Protein AF-A0AAD9T0U6-F1 (afdb_monomer)

Solvent-accessible surface area (backbone atoms only — not comparable to full-atom values): 22678 Å² total; per-residue (Å²): 127,75,73,81,66,77,50,90,87,56,77,51,101,55,46,50,81,65,59,44,81,40,77,38,82,85,53,96,40,85,87,62,44,71,80,69,67,85,45,95,82,51,87,59,81,90,43,48,73,40,59,40,62,34,25,39,55,68,72,82,41,94,90,67,62,64,84,62,75,51,77,66,74,61,88,53,37,80,75,47,73,47,78,44,53,47,57,45,99,82,61,49,38,45,46,83,46,76,49,78,41,58,69,45,94,73,67,76,48,44,38,35,25,51,100,82,44,78,78,35,49,70,93,46,93,72,70,70,86,37,70,65,74,53,32,40,48,89,47,37,37,67,32,40,37,38,44,28,45,95,83,43,74,50,71,43,79,44,54,44,50,44,76,50,76,57,97,89,40,51,24,46,64,90,38,81,63,82,82,42,62,46,78,41,65,75,65,31,100,73,32,40,69,51,56,53,67,70,58,55,51,50,54,54,51,51,38,51,78,67,70,36,38,27,40,31,29,51,63,23,71,71,65,72,66,56,58,56,48,26,54,61,71,15,40,45,74,47,82,31,68,77,73,84,67,65,66,56,55,55,52,55,56,68,74,40,58,80,94,56,60,86,54,55,72,70,57,60,55,61,74,70,73,80,85,92,83,82,89,85,95,77,70,87,58,81,56,67,84,90,55,78,77,56,46,72,47,77,35,43,55,52,71,68,43,60,70,68,38,91,47,79,78,54,36,69,79,51,53,45,97,53,76,48,72,47,79,43,64,78,80,61,63,93,39,80,45,83,89,54,70,50,51,52,76,95,52,54,69,75,91,69,93,76,90,81,67,80,62,77,112

Structure (mmCIF, N/CA/C/O backbone):
data_AF-A0AAD9T0U6-F1
#
_entry.id   AF-A0AAD9T0U6-F1
#
loop_
_atom_site.group_PDB
_atom_site.id
_atom_site.type_symbol
_atom_site.label_atom_id
_atom_site.label_alt_id
_atom_site.label_comp_id
_atom_site.label_asym_id
_atom_site.label_entity_id
_atom_site.label_seq_id
_atom_site.pdbx_PDB_ins_code
_atom_site.Cartn_x
_atom_site.Cartn_y
_atom_site.Cartn_z
_atom_site.occupancy
_atom_site.B_iso_or_equiv
_atom_site.auth_seq_id
_atom_site.auth_comp_id
_atom_site.auth_asym_id
_atom_site.auth_atom_id
_atom_site.pdbx_PDB_model_num
ATOM 1 N N . MET A 1 1 ? 4.117 12.297 22.998 1.00 42.44 1 MET A N 1
ATOM 2 C CA . MET A 1 1 ? 3.104 13.148 22.343 1.00 42.44 1 MET A CA 1
ATOM 3 C C . MET A 1 1 ? 3.315 13.300 20.830 1.00 42.44 1 MET A C 1
ATOM 5 O O . MET A 1 1 ? 2.375 13.734 20.192 1.00 42.44 1 MET A O 1
ATOM 9 N N . ASP A 1 2 ? 4.430 12.856 20.224 1.00 44.22 2 ASP A N 1
ATOM 10 C CA . ASP A 1 2 ? 4.606 12.917 18.750 1.00 44.22 2 ASP A CA 1
ATOM 11 C C . ASP A 1 2 ? 3.880 11.820 17.948 1.00 44.22 2 ASP A C 1
ATOM 13 O O . ASP A 1 2 ? 3.610 11.996 16.765 1.00 44.22 2 ASP A O 1
ATOM 17 N N . ALA A 1 3 ? 3.530 10.687 18.571 1.00 41.56 3 ALA A N 1
ATOM 18 C CA . ALA A 1 3 ? 2.909 9.555 17.870 1.00 41.56 3 ALA A CA 1
ATOM 19 C C . ALA A 1 3 ? 1.516 9.870 17.282 1.00 41.56 3 ALA A C 1
ATOM 21 O O . ALA A 1 3 ? 1.130 9.259 16.290 1.00 41.56 3 ALA A O 1
ATOM 22 N N . LEU A 1 4 ? 0.807 10.851 17.860 1.00 44.22 4 LEU A N 1
ATOM 23 C CA . LEU A 1 4 ? -0.593 11.166 17.550 1.00 44.22 4 LEU A CA 1
ATOM 24 C C . LEU A 1 4 ? -0.806 11.795 16.168 1.00 44.22 4 LEU A C 1
ATOM 26 O O . LEU A 1 4 ? -1.901 11.679 15.624 1.00 44.22 4 LEU A O 1
ATOM 30 N N . ALA A 1 5 ? 0.214 12.442 15.596 1.00 50.97 5 ALA A N 1
ATOM 31 C CA . ALA A 1 5 ? 0.047 13.240 14.382 1.00 50.97 5 ALA A CA 1
ATOM 32 C C . ALA A 1 5 ? 0.147 12.438 13.073 1.00 50.97 5 ALA A C 1
ATOM 34 O O . ALA A 1 5 ? -0.330 12.934 12.062 1.00 50.97 5 ALA A O 1
ATOM 35 N N . ARG A 1 6 ? 0.761 11.237 13.081 1.00 55.50 6 ARG A N 1
ATOM 36 C CA . ARG A 1 6 ? 1.019 10.374 11.897 1.00 55.50 6 ARG A CA 1
ATOM 37 C C . ARG A 1 6 ? 1.401 11.149 10.616 1.00 55.50 6 ARG A C 1
ATOM 39 O O . ARG A 1 6 ? 1.063 10.740 9.515 1.00 55.50 6 ARG A O 1
ATOM 46 N N . ASP A 1 7 ? 2.104 12.262 10.793 1.00 61.09 7 ASP A N 1
ATOM 47 C CA . ASP A 1 7 ? 2.502 13.186 9.738 1.00 61.09 7 ASP A CA 1
ATOM 48 C C . ASP A 1 7 ? 3.674 12.554 8.967 1.00 61.09 7 ASP A C 1
ATOM 50 O O . ASP A 1 7 ? 4.727 12.337 9.580 1.00 61.09 7 ASP A O 1
ATOM 54 N N . PRO A 1 8 ? 3.499 12.186 7.682 1.00 55.44 8 PRO A N 1
ATOM 55 C CA . PRO A 1 8 ? 4.525 11.486 6.911 1.00 55.44 8 PRO A CA 1
ATOM 56 C C . PRO A 1 8 ? 5.785 12.336 6.691 1.00 55.44 8 PRO A C 1
ATOM 58 O O . PRO A 1 8 ? 6.853 11.772 6.469 1.00 55.44 8 PRO A O 1
ATOM 61 N N . GLU A 1 9 ? 5.685 13.662 6.820 1.00 58.91 9 GLU A N 1
ATOM 62 C CA . GLU A 1 9 ? 6.801 14.597 6.649 1.00 58.91 9 GLU A CA 1
ATOM 63 C C . GLU A 1 9 ? 7.545 14.881 7.967 1.00 58.91 9 GLU A C 1
ATOM 65 O O . GLU A 1 9 ? 8.646 15.439 7.961 1.00 58.91 9 GLU A O 1
ATOM 70 N N . LYS A 1 10 ? 6.988 14.495 9.127 1.00 57.75 10 LYS A N 1
ATOM 71 C CA . LYS A 1 10 ? 7.663 14.693 10.418 1.00 57.75 10 LYS A CA 1
ATOM 72 C C . LYS A 1 10 ? 8.533 13.494 10.790 1.00 57.75 10 LYS A C 1
ATOM 74 O O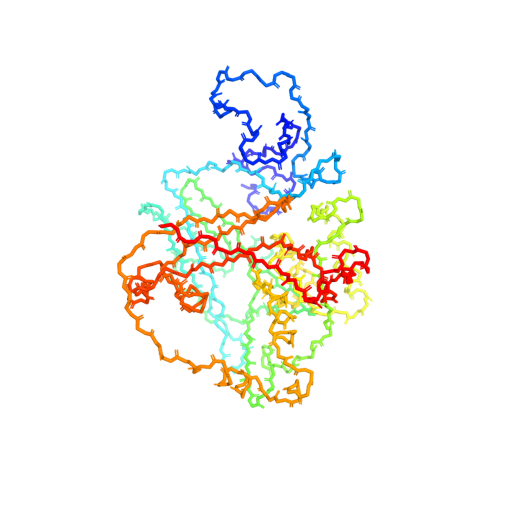 . LYS A 1 10 ? 8.026 12.375 10.904 1.00 57.75 10 LYS A O 1
ATOM 79 N N . PRO A 1 11 ? 9.824 13.712 11.101 1.00 54.91 11 PRO A N 1
ATOM 80 C CA . PRO A 1 11 ? 10.695 12.641 11.554 1.00 54.91 11 PRO A CA 1
ATOM 81 C C . PRO A 1 11 ? 10.168 12.064 12.870 1.00 54.91 11 PRO A C 1
ATOM 83 O O . PRO A 1 11 ? 9.979 12.774 13.862 1.00 54.91 11 PRO A O 1
ATOM 86 N N . LYS A 1 12 ? 9.945 10.748 12.896 1.00 65.69 12 LYS A N 1
ATOM 87 C CA . LYS A 1 12 ? 9.672 10.031 14.143 1.00 65.69 12 LYS A CA 1
ATOM 88 C C . LYS A 1 12 ? 10.948 10.058 14.985 1.00 65.69 12 LYS A C 1
ATOM 90 O O . LYS A 1 12 ? 12.057 9.995 14.462 1.00 65.69 12 LYS A O 1
ATOM 95 N N . LYS A 1 13 ? 10.803 10.090 16.312 1.00 64.06 13 LYS A N 1
ATOM 96 C CA . LYS A 1 13 ? 11.909 10.250 17.280 1.00 64.06 13 LYS A CA 1
ATOM 97 C C . LYS A 1 13 ? 13.067 9.233 17.131 1.00 64.06 13 LYS A C 1
ATOM 99 O O . LYS A 1 13 ? 14.139 9.470 17.674 1.00 64.06 13 LYS A O 1
ATOM 104 N N . LEU A 1 14 ? 12.851 8.120 16.419 1.00 70.06 14 LEU A N 1
ATOM 105 C CA . LEU A 1 14 ? 13.817 7.039 16.160 1.00 70.06 14 LEU A CA 1
ATOM 106 C C . LEU A 1 14 ? 13.977 6.698 14.661 1.00 70.06 14 LEU A C 1
ATOM 108 O O . LEU A 1 14 ? 14.385 5.591 14.313 1.00 70.06 14 LEU A O 1
ATOM 112 N N . SER A 1 15 ? 13.634 7.623 13.764 1.00 72.19 15 SER A N 1
ATOM 113 C CA . SER A 1 15 ? 13.831 7.461 12.319 1.00 72.19 15 SER A CA 1
ATOM 114 C C . SER A 1 15 ? 14.803 8.504 11.792 1.00 72.19 15 SER A C 1
ATOM 116 O O . SER A 1 15 ? 14.661 9.686 12.111 1.00 72.19 15 SER A O 1
ATOM 118 N N . LEU A 1 16 ? 15.727 8.078 10.935 1.00 76.69 16 LEU A N 1
ATOM 119 C CA . LEU A 1 16 ? 16.551 8.974 10.134 1.00 76.69 16 LEU A CA 1
ATOM 120 C C . LEU A 1 16 ? 16.196 8.749 8.666 1.00 76.69 16 LEU A C 1
ATOM 122 O O . LEU A 1 16 ? 16.425 7.662 8.131 1.00 76.69 16 LEU A O 1
ATOM 126 N N . SER A 1 17 ? 15.628 9.774 8.027 1.00 79.62 17 SER A N 1
ATOM 127 C CA . SER A 1 17 ? 15.480 9.754 6.574 1.00 79.62 17 SER A CA 1
ATOM 128 C C . SER A 1 17 ? 16.870 9.767 5.953 1.00 79.62 17 SER A C 1
ATOM 130 O O . SER A 1 17 ? 17.697 10.611 6.300 1.00 79.62 17 SER A O 1
ATOM 132 N N . LEU A 1 18 ? 17.117 8.826 5.047 1.00 85.25 18 LEU A N 1
ATOM 133 C CA . LEU A 1 18 ? 18.286 8.857 4.174 1.00 85.25 18 LEU A CA 1
ATOM 134 C C . LEU A 1 18 ? 17.931 9.373 2.774 1.00 85.25 18 LEU A C 1
ATOM 136 O O . LEU A 1 18 ? 18.735 9.256 1.852 1.00 85.25 18 LEU A O 1
ATOM 140 N N . SER A 1 19 ? 16.732 9.935 2.599 1.00 85.88 19 SER A N 1
ATOM 141 C CA . SER A 1 19 ? 16.377 10.608 1.351 1.00 85.88 19 SER A CA 1
ATOM 142 C C . SER A 1 19 ? 17.286 11.818 1.137 1.00 85.88 19 SER A C 1
ATOM 144 O O . SER A 1 19 ? 17.664 12.504 2.088 1.00 85.88 19 SER A O 1
ATOM 146 N N . GLY A 1 20 ? 17.637 12.093 -0.112 1.00 87.75 20 GLY A N 1
ATOM 147 C CA . GLY A 1 20 ? 18.553 13.169 -0.467 1.00 87.75 20 GLY A CA 1
ATOM 148 C C . GLY A 1 20 ? 19.429 12.808 -1.654 1.00 87.75 20 GLY A C 1
ATOM 149 O O . GLY A 1 20 ? 19.078 11.954 -2.468 1.00 87.75 20 GLY A O 1
ATOM 150 N N . THR A 1 21 ? 20.571 13.480 -1.755 1.00 92.75 21 THR A N 1
ATOM 151 C CA . THR A 1 21 ? 21.537 13.261 -2.831 1.00 92.75 21 THR A CA 1
ATOM 152 C C . THR A 1 21 ? 22.540 12.179 -2.444 1.00 92.75 21 THR A C 1
ATOM 154 O O . THR A 1 21 ? 23.182 12.271 -1.400 1.00 92.75 21 THR A O 1
ATOM 157 N N . TRP A 1 22 ? 22.688 11.170 -3.297 1.00 93.50 22 TRP A N 1
ATOM 158 C CA . TRP A 1 22 ? 23.608 10.047 -3.125 1.00 93.50 22 TRP A CA 1
ATOM 159 C C . TRP A 1 22 ? 24.627 10.010 -4.257 1.00 93.50 22 TRP A C 1
ATOM 161 O O . TRP A 1 22 ? 24.298 10.357 -5.391 1.00 93.50 22 TRP A O 1
ATOM 171 N N . LYS A 1 23 ? 25.844 9.529 -3.971 1.00 94.00 23 LYS A N 1
ATOM 172 C CA . LYS A 1 23 ? 26.799 9.156 -5.022 1.00 94.00 23 LYS A CA 1
ATOM 173 C C . LYS A 1 23 ? 26.259 7.973 -5.816 1.00 94.00 23 LYS A C 1
ATOM 175 O O . LYS A 1 23 ? 25.749 7.017 -5.235 1.00 94.00 23 LYS A O 1
ATOM 180 N N . PHE A 1 24 ? 26.375 8.044 -7.137 1.00 92.38 24 PHE A N 1
ATOM 181 C CA . PHE A 1 24 ? 25.702 7.117 -8.034 1.00 92.38 24 PHE A CA 1
ATOM 182 C C . PHE A 1 24 ? 26.515 6.815 -9.293 1.00 92.38 24 PHE A C 1
ATOM 184 O O . PHE A 1 24 ? 27.091 7.704 -9.925 1.00 92.38 24 PHE A O 1
ATOM 191 N N . ASN A 1 25 ? 26.536 5.539 -9.668 1.00 89.94 25 ASN A N 1
ATOM 192 C CA . ASN A 1 25 ? 27.183 5.027 -10.866 1.00 89.94 25 ASN A CA 1
ATOM 193 C C . ASN A 1 25 ? 26.257 4.005 -11.539 1.00 89.94 25 ASN A C 1
ATOM 195 O O . ASN A 1 25 ? 25.647 3.182 -10.859 1.00 89.94 25 ASN A O 1
ATOM 199 N N . VAL A 1 26 ? 26.161 4.063 -12.870 1.00 86.75 26 VAL A N 1
ATOM 200 C CA . VAL A 1 26 ? 25.427 3.076 -13.671 1.00 86.75 26 VAL A CA 1
ATOM 201 C C . VAL A 1 26 ? 26.400 2.329 -14.557 1.00 86.75 26 VAL A C 1
ATOM 203 O O . VAL A 1 26 ? 27.025 2.916 -15.441 1.00 86.75 26 VAL A O 1
ATOM 206 N N . ALA A 1 27 ? 26.460 1.021 -14.354 1.00 84.56 27 ALA A N 1
ATOM 207 C CA . ALA A 1 27 ? 27.133 0.0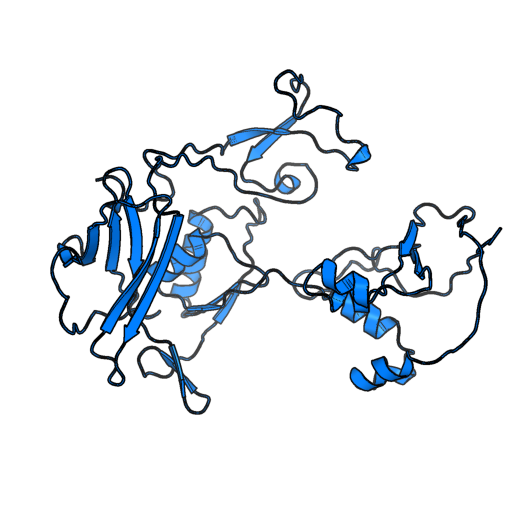90 -15.239 1.00 84.56 27 ALA A CA 1
ATOM 208 C C . ALA A 1 27 ? 26.141 -0.468 -16.273 1.00 84.56 27 ALA A C 1
ATOM 210 O O . ALA A 1 27 ? 24.953 -0.626 -15.988 1.00 84.56 27 ALA A O 1
ATOM 211 N N . LYS A 1 28 ? 26.618 -0.778 -17.484 1.00 77.94 28 LYS A N 1
ATOM 212 C CA . LYS A 1 28 ? 25.785 -1.381 -18.546 1.00 77.94 28 LYS A CA 1
ATOM 213 C C . LYS A 1 28 ? 25.427 -2.838 -18.251 1.00 77.94 28 LYS A C 1
ATOM 215 O O . LYS A 1 28 ? 24.434 -3.347 -18.759 1.00 77.94 28 LYS A O 1
ATOM 220 N N . SER A 1 29 ? 26.247 -3.485 -17.435 1.00 78.75 29 SER A N 1
ATOM 221 C CA . SER A 1 29 ? 26.134 -4.873 -17.021 1.00 78.75 29 SER A CA 1
ATOM 222 C C . SER A 1 29 ? 26.603 -5.001 -15.570 1.00 78.75 29 SER A C 1
ATOM 224 O O . SER A 1 29 ? 27.492 -4.250 -15.163 1.00 78.75 29 SER A O 1
ATOM 226 N N . PRO A 1 30 ? 26.089 -5.969 -14.789 1.00 76.75 30 PRO A N 1
ATOM 227 C CA . PRO A 1 30 ? 26.636 -6.283 -13.469 1.00 76.75 30 PRO A CA 1
ATOM 228 C C . PRO A 1 30 ? 28.139 -6.598 -13.487 1.00 76.75 30 PRO A C 1
ATOM 230 O O . PRO A 1 30 ? 28.814 -6.373 -12.489 1.00 76.75 30 PRO A O 1
ATOM 233 N N . PHE A 1 31 ? 28.667 -7.092 -14.613 1.00 82.19 31 PHE A N 1
ATOM 234 C CA . PHE A 1 31 ? 30.095 -7.389 -14.783 1.00 82.19 31 PHE A CA 1
ATOM 235 C C . PHE A 1 31 ? 30.961 -6.142 -15.005 1.00 82.19 31 PHE A C 1
ATOM 237 O O . PHE A 1 31 ? 32.167 -6.205 -14.804 1.00 82.19 31 PHE A O 1
ATOM 244 N N . ASP A 1 32 ? 30.348 -5.019 -15.387 1.00 84.88 32 ASP A N 1
ATOM 245 C CA . ASP A 1 32 ? 31.033 -3.734 -15.567 1.00 84.88 32 ASP A CA 1
ATOM 246 C C . ASP A 1 32 ? 30.954 -2.864 -14.298 1.00 84.88 32 ASP A C 1
ATOM 248 O O . ASP A 1 32 ? 31.443 -1.733 -14.285 1.00 84.88 32 ASP A O 1
ATOM 252 N N . ALA A 1 33 ? 30.285 -3.347 -13.242 1.00 88.06 33 ALA A N 1
ATOM 253 C CA . ALA A 1 33 ? 30.175 -2.622 -11.985 1.00 88.06 33 ALA A CA 1
ATOM 254 C C . ALA A 1 33 ? 31.559 -2.513 -11.318 1.00 88.06 33 ALA A C 1
ATOM 256 O O . ALA A 1 33 ? 32.288 -3.507 -11.287 1.00 88.06 33 ALA A O 1
ATOM 257 N N . PRO A 1 34 ? 31.935 -1.347 -10.755 1.00 91.12 34 PRO A N 1
ATOM 258 C CA . PRO A 1 34 ? 33.232 -1.195 -10.106 1.00 91.12 34 PRO A CA 1
ATOM 259 C C . PRO A 1 34 ? 33.422 -2.228 -8.992 1.00 91.12 34 PRO A C 1
ATOM 261 O O . PRO A 1 34 ? 32.589 -2.335 -8.092 1.00 91.12 34 PRO A O 1
ATOM 264 N N . GLU A 1 35 ? 34.509 -2.996 -9.029 1.00 91.88 35 GLU A N 1
ATOM 265 C CA . GLU A 1 35 ? 34.797 -3.966 -7.973 1.00 91.88 35 GLU A CA 1
ATOM 266 C C . GLU A 1 35 ? 34.966 -3.261 -6.620 1.00 91.88 35 GLU A C 1
ATOM 268 O O . GLU A 1 35 ? 35.407 -2.115 -6.540 1.00 91.88 35 GLU A O 1
ATOM 273 N N . HIS A 1 36 ? 34.625 -3.951 -5.529 1.00 92.94 36 HIS A N 1
ATOM 274 C CA . HIS A 1 36 ? 34.862 -3.465 -4.164 1.00 92.94 36 HIS A CA 1
ATOM 275 C C . HIS A 1 36 ? 34.161 -2.142 -3.775 1.00 92.94 36 HIS A C 1
ATOM 277 O O . HIS A 1 36 ? 34.425 -1.622 -2.692 1.00 92.94 36 HIS A O 1
ATOM 283 N N . PHE A 1 37 ? 33.206 -1.639 -4.570 1.00 92.81 37 PHE A N 1
ATOM 284 C CA . PHE A 1 37 ? 32.504 -0.367 -4.314 1.00 92.81 37 PHE A CA 1
ATOM 285 C C . PHE A 1 37 ? 31.759 -0.277 -2.967 1.00 92.81 37 PHE A C 1
ATOM 287 O O . PHE A 1 37 ? 31.421 0.808 -2.506 1.00 92.81 37 PHE A O 1
ATOM 294 N N . HIS A 1 38 ? 31.488 -1.417 -2.327 1.00 90.75 38 HIS A N 1
ATOM 295 C CA . HIS A 1 38 ? 30.807 -1.511 -1.034 1.00 90.75 38 HIS A CA 1
ATOM 296 C C . HIS A 1 38 ? 31.744 -1.313 0.174 1.00 90.75 38 HIS A C 1
ATOM 298 O O . HIS A 1 38 ? 31.267 -1.226 1.307 1.00 90.75 38 HIS A O 1
ATOM 304 N N . HIS A 1 39 ? 33.069 -1.283 -0.022 1.00 93.38 39 HIS A N 1
ATOM 305 C CA . HIS A 1 39 ? 34.013 -1.076 1.076 1.00 93.38 39 HIS A CA 1
ATOM 306 C C . HIS A 1 39 ? 33.967 0.382 1.578 1.00 93.38 39 HIS A C 1
ATOM 308 O O . HIS A 1 39 ? 34.017 1.297 0.761 1.00 93.38 39 HIS A O 1
ATOM 314 N N . PRO A 1 40 ? 33.991 0.643 2.904 1.00 92.19 40 PRO A N 1
ATOM 315 C CA . PRO A 1 40 ? 33.918 2.007 3.454 1.00 92.19 40 PRO A CA 1
ATOM 316 C C . PRO A 1 40 ? 35.050 2.956 3.033 1.00 92.19 40 PRO A C 1
ATOM 318 O O . PRO A 1 40 ? 34.949 4.160 3.236 1.00 92.19 40 PRO A O 1
ATOM 321 N N . GLN A 1 41 ? 36.151 2.405 2.519 1.00 94.06 41 GLN A N 1
ATOM 322 C CA . GLN A 1 41 ? 37.332 3.143 2.062 1.00 94.06 41 GLN A CA 1
ATOM 323 C C . GLN A 1 41 ? 37.355 3.349 0.541 1.00 94.06 41 GLN A C 1
ATOM 325 O O . GLN A 1 41 ? 38.319 3.912 0.029 1.00 94.06 41 GLN A O 1
ATOM 330 N N . TYR A 1 42 ? 36.346 2.858 -0.184 1.00 94.00 42 TYR A N 1
ATOM 331 C CA . TYR A 1 42 ? 36.267 3.020 -1.628 1.00 94.00 42 TYR A CA 1
ATOM 332 C C . TYR A 1 42 ? 36.095 4.502 -1.986 1.00 94.00 42 TYR A C 1
ATOM 334 O O . TYR A 1 42 ? 35.237 5.187 -1.425 1.00 94.00 42 TYR A O 1
ATOM 342 N N . ASP A 1 43 ? 36.899 4.992 -2.928 1.00 93.50 43 ASP A N 1
ATOM 343 C CA . ASP A 1 43 ? 36.811 6.372 -3.395 1.00 93.50 43 ASP A CA 1
ATOM 344 C C . ASP A 1 43 ? 35.762 6.504 -4.509 1.00 93.50 43 ASP A C 1
ATOM 346 O O . ASP A 1 43 ? 35.953 6.051 -5.638 1.00 93.50 43 ASP A O 1
ATOM 350 N N . ALA A 1 44 ? 34.632 7.125 -4.170 1.00 93.75 44 ALA A N 1
ATOM 351 C CA . ALA A 1 44 ? 33.536 7.426 -5.088 1.00 93.75 44 ALA A CA 1
ATOM 352 C C . ALA A 1 44 ? 33.464 8.924 -5.449 1.00 93.75 44 ALA A C 1
ATOM 354 O O . ALA A 1 44 ? 32.395 9.417 -5.819 1.00 93.75 44 ALA A O 1
ATOM 355 N N . ALA A 1 45 ? 34.564 9.680 -5.315 1.00 93.19 45 ALA A N 1
ATOM 356 C CA . ALA A 1 45 ? 34.582 11.115 -5.611 1.00 93.19 45 ALA A CA 1
ATOM 357 C C . ALA A 1 45 ? 34.131 11.425 -7.050 1.00 93.19 45 ALA A C 1
ATOM 359 O O . ALA A 1 45 ? 33.316 12.332 -7.248 1.00 93.19 45 ALA A O 1
ATOM 360 N N . ASP A 1 46 ? 34.579 10.609 -8.010 1.00 92.38 46 ASP A N 1
ATOM 361 C CA . ASP A 1 46 ? 34.300 10.752 -9.447 1.00 92.38 46 ASP A CA 1
ATOM 362 C C . ASP A 1 46 ? 32.907 10.250 -9.866 1.00 92.38 46 ASP A C 1
ATOM 364 O O . ASP A 1 46 ? 32.530 10.333 -11.037 1.00 92.38 46 ASP A O 1
ATOM 368 N N . TRP A 1 47 ? 32.118 9.706 -8.934 1.00 94.00 47 TRP A N 1
ATOM 369 C CA . TRP A 1 47 ? 30.753 9.286 -9.234 1.00 94.00 47 TRP A CA 1
ATOM 370 C C . TRP A 1 47 ? 29.822 10.487 -9.378 1.00 94.00 47 TRP A C 1
ATOM 372 O O . TRP A 1 47 ? 29.970 11.513 -8.698 1.00 94.00 47 TRP A O 1
ATOM 382 N N . GLY A 1 48 ? 28.813 10.302 -10.232 1.00 90.69 48 GLY A N 1
ATOM 383 C CA . GLY A 1 48 ? 27.695 11.223 -10.355 1.00 90.69 48 GLY A CA 1
ATOM 384 C C . GLY A 1 48 ? 26.842 11.248 -9.091 1.00 90.69 48 GLY A C 1
ATOM 385 O O . GLY A 1 48 ? 27.142 10.608 -8.080 1.00 90.69 48 GLY A O 1
ATOM 386 N N . GLU A 1 49 ? 25.753 11.997 -9.159 1.00 93.31 49 GLU A N 1
ATOM 387 C CA . GLU A 1 49 ? 24.818 12.161 -8.056 1.00 93.31 49 GLU A CA 1
ATOM 388 C C . GLU A 1 49 ? 23.406 11.778 -8.488 1.00 93.31 49 GLU A C 1
ATOM 390 O O . GLU A 1 49 ? 23.027 11.955 -9.646 1.00 93.31 49 GLU A O 1
ATOM 395 N N . ILE A 1 50 ? 22.619 11.267 -7.547 1.00 91.25 50 ILE A N 1
ATOM 396 C CA . ILE A 1 50 ? 21.213 10.942 -7.757 1.00 91.25 50 ILE A CA 1
ATOM 397 C C . ILE A 1 50 ? 2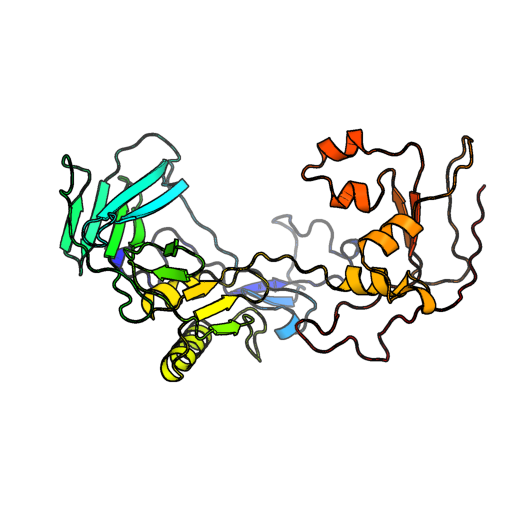0.375 11.373 -6.560 1.00 91.25 50 ILE A C 1
ATOM 399 O O . ILE A 1 50 ? 20.826 11.293 -5.419 1.00 91.25 50 ILE A O 1
ATOM 403 N N . ARG A 1 51 ? 19.134 11.798 -6.802 1.00 89.00 51 ARG A N 1
ATOM 404 C CA . ARG A 1 51 ? 18.133 11.980 -5.750 1.00 89.00 51 ARG A CA 1
ATOM 405 C C . ARG A 1 51 ? 17.449 10.659 -5.430 1.00 89.00 51 ARG A C 1
ATOM 407 O O . ARG A 1 51 ? 16.936 9.988 -6.327 1.00 89.00 51 ARG A O 1
ATOM 414 N N . VAL A 1 52 ? 17.399 10.339 -4.144 1.00 87.75 52 VAL A N 1
ATOM 415 C CA . VAL A 1 52 ? 16.674 9.200 -3.581 1.00 87.75 52 VAL A CA 1
ATOM 416 C C . VAL A 1 52 ? 15.579 9.730 -2.639 1.00 87.75 52 VAL A C 1
ATOM 418 O O . VAL A 1 52 ? 15.897 10.557 -1.782 1.00 87.75 52 VAL A O 1
ATOM 421 N N . PRO A 1 53 ? 14.320 9.277 -2.764 1.00 82.25 53 PRO A N 1
ATOM 422 C CA . PRO A 1 53 ? 13.842 8.395 -3.819 1.00 82.25 53 PRO A CA 1
ATOM 423 C C . PRO A 1 53 ? 13.682 9.130 -5.149 1.00 82.25 53 PRO A C 1
ATOM 425 O O . PRO A 1 53 ? 13.487 10.343 -5.214 1.00 82.25 53 PRO A O 1
ATOM 428 N N . GLY A 1 54 ? 13.767 8.374 -6.232 1.00 77.69 54 GLY A N 1
ATOM 429 C CA . GLY A 1 54 ? 13.596 8.901 -7.572 1.00 77.69 54 GLY A CA 1
ATOM 430 C C . GLY A 1 54 ? 13.995 7.865 -8.603 1.00 77.69 54 GLY A C 1
ATOM 431 O O . GLY A 1 54 ? 14.969 7.135 -8.432 1.00 77.69 54 GLY A O 1
ATOM 432 N N . MET A 1 55 ? 13.251 7.799 -9.701 1.00 76.81 55 MET A N 1
ATOM 433 C CA . MET A 1 55 ? 13.646 6.959 -10.825 1.00 76.81 55 MET A CA 1
ATOM 434 C C . MET A 1 55 ? 14.891 7.550 -11.461 1.00 76.81 55 MET A C 1
ATOM 436 O O . MET A 1 55 ? 14.845 8.673 -11.964 1.00 76.81 55 MET A O 1
ATOM 440 N N . TRP A 1 56 ? 15.982 6.794 -11.505 1.00 78.12 56 TRP A N 1
ATOM 441 C CA . TRP A 1 56 ? 17.208 7.276 -12.128 1.00 78.12 56 TRP A CA 1
ATOM 442 C C . TRP A 1 56 ? 16.970 7.626 -13.627 1.00 78.12 56 TRP A C 1
ATOM 444 O O . TRP A 1 56 ? 17.636 8.514 -14.143 1.00 78.12 56 TRP A O 1
ATOM 454 N N . GLN A 1 57 ? 15.928 7.080 -14.300 1.00 74.50 57 GLN A N 1
ATOM 455 C CA . GLN A 1 57 ? 15.563 7.393 -15.710 1.00 74.50 57 GLN A CA 1
ATOM 456 C C . GLN A 1 57 ? 14.993 8.769 -15.878 1.00 74.50 57 GLN A C 1
ATOM 458 O O . GLN A 1 57 ? 15.209 9.400 -16.907 1.00 74.50 57 GLN A O 1
ATOM 463 N N . MET A 1 58 ? 14.324 9.244 -14.840 1.00 77.56 58 MET A N 1
ATOM 464 C CA . MET A 1 58 ? 13.839 10.609 -14.784 1.00 77.56 58 MET A CA 1
ATOM 465 C C . MET A 1 58 ? 14.951 11.571 -14.335 1.00 77.56 58 MET A C 1
ATOM 467 O O . MET A 1 58 ? 14.726 12.770 -14.236 1.00 77.56 58 MET A O 1
ATOM 471 N N . GLN A 1 59 ? 16.154 11.048 -14.071 1.00 84.19 59 GLN A N 1
ATOM 472 C CA . GLN A 1 59 ? 17.340 11.787 -13.639 1.00 84.19 59 GLN A CA 1
ATOM 473 C C . GLN A 1 59 ? 18.552 11.563 -14.568 1.00 84.19 59 GLN A C 1
ATOM 475 O O . GLN A 1 59 ? 19.658 11.957 -14.215 1.00 84.19 59 GLN A O 1
ATOM 480 N N . GLY A 1 60 ? 18.360 10.954 -15.750 1.00 78.31 60 GLY A N 1
ATOM 481 C CA . GLY A 1 60 ? 19.410 10.773 -16.769 1.00 78.31 60 GLY A CA 1
ATOM 482 C C . GLY A 1 60 ? 20.111 9.401 -16.827 1.00 78.31 60 GLY A C 1
ATOM 483 O O . GLY A 1 60 ? 21.128 9.281 -17.503 1.00 78.31 60 GLY A O 1
ATOM 484 N N . TYR A 1 61 ? 19.586 8.363 -16.162 1.00 66.06 61 TYR A N 1
ATOM 485 C CA . TYR A 1 61 ? 20.235 7.052 -15.912 1.00 66.06 61 TYR A CA 1
ATOM 486 C C . TYR A 1 61 ? 19.229 5.860 -16.085 1.00 66.06 61 TYR A C 1
ATOM 488 O O . TYR A 1 61 ? 18.054 6.110 -16.012 1.00 66.06 61 TYR A O 1
ATOM 496 N N . GLY A 1 62 ? 19.533 4.571 -16.359 1.00 55.56 62 GLY A N 1
ATOM 497 C CA . GLY A 1 62 ? 18.529 3.546 -16.846 1.00 55.56 62 GLY A CA 1
ATOM 498 C C . GLY A 1 62 ? 17.996 2.442 -15.869 1.00 55.56 62 GLY A C 1
ATOM 499 O O . GLY A 1 62 ? 18.828 1.831 -15.234 1.00 55.56 62 GLY A O 1
ATOM 500 N N . LYS A 1 63 ? 16.642 2.199 -15.733 1.00 49.03 63 LYS A N 1
ATOM 501 C CA . LYS A 1 63 ? 15.710 1.322 -14.851 1.00 49.03 63 LYS A CA 1
ATOM 502 C C . LYS A 1 63 ? 15.580 1.134 -13.266 1.00 49.03 63 LYS A C 1
ATOM 504 O O . LYS A 1 63 ? 15.909 0.063 -12.782 1.00 49.03 63 LYS A O 1
ATOM 509 N N . GLY A 1 64 ? 14.863 2.025 -12.525 1.00 47.34 64 GLY A N 1
ATOM 510 C CA . GLY A 1 64 ? 14.019 1.723 -11.318 1.00 47.34 64 GLY A CA 1
ATOM 511 C C . GLY A 1 64 ? 14.200 2.571 -10.018 1.00 47.34 64 GLY A C 1
ATOM 512 O O . GLY A 1 64 ? 15.334 2.906 -9.698 1.00 47.34 64 GLY A O 1
ATOM 513 N N . PRO A 1 65 ? 13.138 2.925 -9.244 1.00 48.88 65 PRO A N 1
ATOM 514 C CA . PRO A 1 65 ? 13.254 3.584 -7.928 1.00 48.88 65 PRO A CA 1
ATOM 515 C C . PRO A 1 65 ? 13.118 2.613 -6.734 1.00 48.88 65 PRO A C 1
ATOM 517 O O . P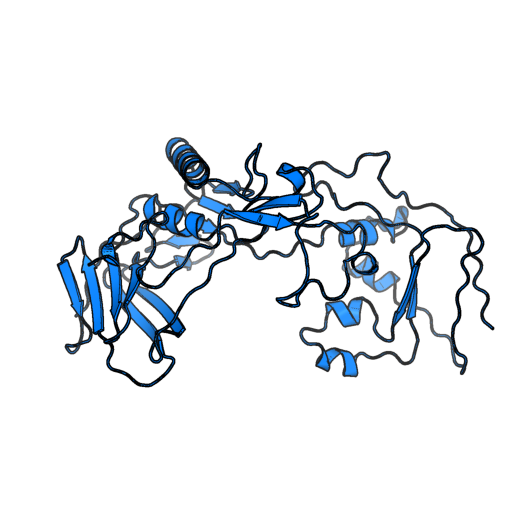RO A 1 65 ? 12.456 1.583 -6.843 1.00 48.88 65 PRO A O 1
ATOM 520 N N . GLN A 1 66 ? 13.692 2.983 -5.584 1.00 52.81 66 GLN A N 1
ATOM 521 C CA . GLN A 1 66 ? 13.484 2.354 -4.269 1.00 52.81 66 GLN A CA 1
ATOM 522 C C . GLN A 1 66 ? 13.496 3.441 -3.182 1.00 52.81 66 GLN A C 1
ATOM 524 O O . GLN A 1 66 ? 14.309 4.368 -3.252 1.00 52.81 66 GLN A O 1
ATOM 529 N 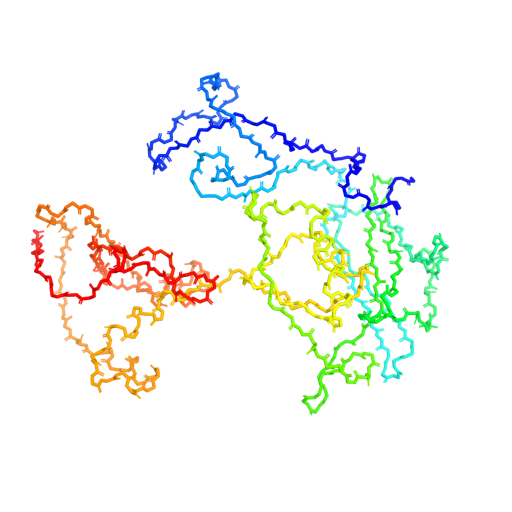N . ASP A 1 67 ? 12.636 3.313 -2.173 1.00 55.69 67 ASP A N 1
ATOM 530 C CA . ASP A 1 67 ? 12.692 4.136 -0.961 1.00 55.69 67 ASP A CA 1
ATOM 531 C C . ASP A 1 67 ? 13.683 3.524 0.037 1.00 55.69 67 ASP A C 1
ATOM 533 O O . ASP A 1 67 ? 13.711 2.308 0.235 1.00 55.69 67 ASP A O 1
ATOM 537 N N . VAL A 1 68 ? 14.489 4.362 0.700 1.00 60.41 68 VAL A N 1
ATOM 538 C CA . VAL A 1 68 ? 15.509 3.905 1.657 1.00 60.41 68 VAL A CA 1
ATOM 539 C C . VAL A 1 68 ? 15.380 4.659 2.975 1.00 60.41 68 VAL A C 1
ATOM 541 O O . VAL A 1 68 ? 15.523 5.879 3.034 1.00 60.41 68 VAL A O 1
ATOM 544 N N . ASN A 1 69 ? 15.156 3.911 4.054 1.00 65.38 69 ASN A N 1
ATOM 545 C CA . ASN A 1 69 ? 15.053 4.440 5.411 1.00 65.38 69 ASN A CA 1
ATOM 546 C C . ASN A 1 69 ? 15.879 3.592 6.382 1.00 65.38 69 ASN A C 1
ATOM 548 O O . ASN A 1 69 ? 15.914 2.368 6.262 1.00 65.38 69 ASN A O 1
ATOM 552 N N . LEU A 1 70 ? 16.488 4.235 7.385 1.00 71.25 70 LEU A N 1
ATOM 553 C CA . LEU A 1 70 ? 17.026 3.547 8.559 1.00 71.25 70 LEU A CA 1
ATOM 554 C C . LEU A 1 70 ? 16.080 3.735 9.745 1.00 71.25 70 LEU A C 1
ATOM 556 O O . LEU A 1 70 ? 15.763 4.858 10.148 1.00 71.25 70 LEU A O 1
ATOM 560 N N . LEU A 1 71 ? 15.659 2.611 10.323 1.00 75.75 71 LEU A N 1
ATOM 561 C CA . LEU A 1 71 ? 14.837 2.559 11.526 1.00 75.75 71 LEU A CA 1
ATOM 562 C C . LEU A 1 71 ? 15.661 1.970 12.668 1.00 75.75 71 LEU A C 1
ATOM 564 O O . LEU A 1 71 ? 16.219 0.880 12.542 1.00 75.75 71 LEU A O 1
ATOM 568 N N . ALA A 1 72 ? 15.729 2.686 13.789 1.00 80.88 72 ALA A N 1
ATOM 569 C CA . ALA A 1 72 ? 16.314 2.165 15.014 1.00 80.88 72 ALA A CA 1
ATOM 570 C C . A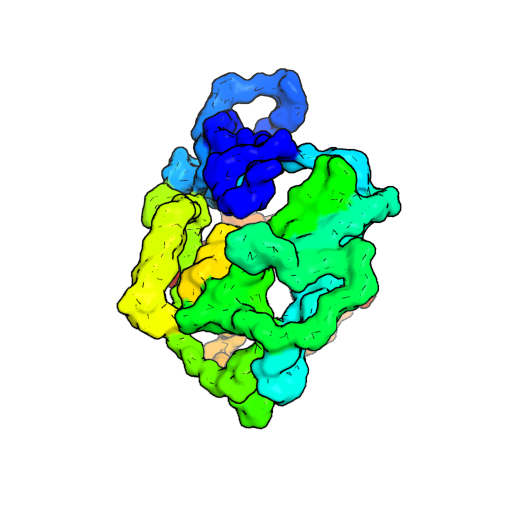LA A 1 72 ? 15.202 1.625 15.919 1.00 80.88 72 ALA A C 1
ATOM 572 O O . ALA A 1 72 ? 14.266 2.346 16.266 1.00 80.88 72 ALA A O 1
ATOM 573 N N . PHE A 1 73 ? 15.325 0.366 16.336 1.00 84.19 73 PHE A N 1
ATOM 574 C CA . PHE A 1 73 ? 14.379 -0.268 17.250 1.00 84.19 73 PHE A CA 1
ATOM 575 C C . PHE A 1 73 ? 15.000 -0.422 18.645 1.00 84.19 73 PHE A C 1
ATOM 577 O O . PHE A 1 73 ? 16.164 -0.823 18.755 1.00 84.19 73 PHE A O 1
ATOM 584 N N . PRO A 1 74 ? 14.257 -0.133 19.731 1.00 85.88 74 PRO A N 1
ATOM 585 C CA . PRO A 1 74 ? 14.700 -0.496 21.071 1.00 85.88 74 PRO A CA 1
ATOM 586 C C . PRO A 1 74 ? 14.810 -2.019 21.210 1.00 85.88 74 PRO A C 1
ATOM 588 O O . PRO A 1 74 ? 14.222 -2.776 20.439 1.00 85.88 74 PRO A O 1
ATOM 591 N N . ARG A 1 75 ? 15.550 -2.491 22.223 1.00 85.44 75 ARG A N 1
ATOM 592 C CA . ARG A 1 75 ? 15.745 -3.938 22.458 1.00 85.44 75 ARG A CA 1
ATOM 593 C C . ARG A 1 75 ? 14.415 -4.690 22.561 1.00 85.44 75 ARG A C 1
ATOM 595 O O . ARG A 1 75 ? 14.281 -5.778 22.007 1.00 85.44 75 ARG A O 1
ATOM 602 N N . VAL A 1 76 ? 13.442 -4.078 23.234 1.00 88.06 76 VAL A N 1
ATOM 603 C CA . VAL A 1 76 ? 12.056 -4.536 23.297 1.00 88.06 76 VAL A CA 1
ATOM 604 C C . VAL A 1 76 ? 11.206 -3.642 22.401 1.00 88.06 76 VAL A C 1
ATOM 606 O O . VAL A 1 76 ? 11.007 -2.468 22.708 1.00 88.06 76 VAL A O 1
ATOM 609 N N . HIS A 1 77 ? 10.681 -4.194 21.317 1.00 89.69 77 HIS A N 1
ATOM 610 C CA . HIS A 1 77 ? 9.813 -3.486 20.382 1.00 89.69 77 HIS A CA 1
ATOM 611 C C . HIS A 1 77 ? 8.699 -4.397 19.869 1.00 89.69 77 HIS A C 1
ATOM 613 O O . HIS A 1 77 ? 8.757 -5.620 20.009 1.00 89.69 77 HIS A O 1
ATOM 619 N N . ILE A 1 78 ? 7.679 -3.780 19.277 1.00 90.62 78 ILE A N 1
ATOM 620 C CA . ILE A 1 78 ? 6.638 -4.484 18.528 1.00 90.62 78 ILE A CA 1
ATOM 621 C C . ILE A 1 78 ? 7.236 -4.864 17.171 1.00 90.62 78 ILE A C 1
ATOM 623 O O . ILE A 1 78 ? 7.632 -3.973 16.420 1.00 90.62 78 ILE A O 1
ATOM 627 N N . GLN A 1 79 ? 7.349 -6.164 16.900 1.00 91.44 79 GLN A N 1
ATOM 628 C CA . GLN A 1 79 ? 7.856 -6.697 15.632 1.00 91.44 79 GLN A CA 1
ATOM 629 C C . GLN A 1 79 ? 6.756 -6.734 14.581 1.00 91.44 79 GLN A C 1
ATOM 631 O O . GLN A 1 79 ? 6.969 -6.286 13.459 1.00 91.44 79 GLN A O 1
ATOM 636 N N . ASP A 1 80 ? 5.583 -7.224 14.975 1.00 92.50 80 ASP A N 1
ATOM 637 C CA . ASP A 1 80 ? 4.416 -7.302 14.110 1.00 92.50 80 ASP A CA 1
ATOM 638 C C . ASP A 1 80 ? 3.124 -7.200 14.928 1.00 92.50 80 ASP A C 1
ATOM 640 O O . ASP A 1 80 ? 3.093 -7.423 16.146 1.00 92.50 80 ASP A O 1
ATOM 644 N N . PHE A 1 81 ? 2.039 -6.832 14.260 1.00 92.88 81 PHE A N 1
ATOM 645 C CA . PHE A 1 81 ? 0.710 -6.845 14.834 1.00 92.88 81 PHE A CA 1
ATOM 646 C C . PHE A 1 81 ? -0.362 -7.043 13.769 1.00 92.88 81 PHE A C 1
ATOM 648 O O . PHE A 1 81 ? -0.281 -6.548 12.650 1.00 92.88 81 PHE A O 1
ATOM 655 N N . GLN A 1 82 ? -1.451 -7.686 14.171 1.00 94.38 82 GLN A N 1
ATOM 656 C CA . GLN A 1 82 ? -2.637 -7.819 13.347 1.00 94.38 82 GLN A CA 1
ATOM 657 C C . GLN A 1 82 ? -3.860 -7.326 14.099 1.00 94.38 82 GLN A C 1
ATOM 659 O O . GLN A 1 82 ? -4.108 -7.721 15.238 1.00 94.38 82 GLN A O 1
ATOM 664 N N . ILE A 1 83 ? -4.660 -6.505 13.426 1.00 92.69 83 ILE A N 1
ATOM 665 C CA . ILE A 1 83 ? -5.917 -5.978 13.948 1.00 92.69 83 ILE A CA 1
ATOM 666 C C . ILE A 1 83 ? -7.060 -6.553 13.122 1.00 92.69 83 ILE A C 1
ATOM 668 O O . ILE A 1 83 ? -7.029 -6.515 11.894 1.00 92.69 83 ILE A O 1
ATOM 672 N N . GLN A 1 84 ? -8.088 -7.052 13.798 1.00 92.88 84 GLN A N 1
ATOM 673 C CA . GLN A 1 84 ? -9.307 -7.527 13.164 1.00 92.88 84 GLN A CA 1
ATOM 674 C C . GLN A 1 84 ? -10.526 -6.925 13.858 1.00 92.88 84 GLN A C 1
ATOM 676 O O . GLN A 1 84 ? -10.688 -7.034 15.073 1.00 92.88 84 GLN A O 1
ATOM 681 N N . THR A 1 85 ? -11.406 -6.309 13.072 1.00 92.75 85 THR A N 1
ATOM 682 C CA . THR A 1 85 ? -12.708 -5.829 13.538 1.00 92.75 85 THR A CA 1
ATOM 683 C C . THR A 1 85 ? -13.751 -6.903 13.264 1.00 92.75 85 THR A C 1
ATOM 685 O O . THR A 1 85 ? -14.012 -7.240 12.112 1.00 92.75 85 THR A O 1
ATOM 688 N N . ILE A 1 86 ? -14.331 -7.464 14.320 1.00 91.88 86 ILE A N 1
ATOM 689 C CA . ILE A 1 86 ? -15.329 -8.532 14.241 1.00 91.88 86 ILE A CA 1
ATOM 690 C C . ILE A 1 86 ? -16.678 -7.917 14.586 1.00 91.88 86 ILE A C 1
ATOM 692 O O . ILE A 1 86 ? -16.925 -7.599 15.745 1.00 91.88 86 ILE A O 1
ATOM 696 N N . ILE A 1 87 ? -17.522 -7.718 13.580 1.00 92.12 87 ILE A N 1
ATOM 697 C CA . ILE A 1 87 ? -18.865 -7.152 13.732 1.00 92.12 87 ILE A CA 1
ATOM 698 C C . ILE A 1 87 ? -19.886 -8.289 13.853 1.00 92.12 87 ILE A C 1
ATOM 700 O O . ILE A 1 87 ? -19.748 -9.319 13.189 1.00 92.12 87 ILE A O 1
ATOM 704 N N . ASP A 1 88 ? -20.888 -8.119 14.716 1.00 92.94 88 ASP A N 1
ATOM 705 C CA . ASP A 1 88 ? -21.947 -9.106 14.910 1.00 92.94 88 ASP A CA 1
ATOM 706 C C . ASP A 1 88 ? -22.859 -9.265 13.679 1.00 92.94 88 ASP A C 1
ATOM 708 O O . ASP A 1 88 ? -22.836 -8.487 12.725 1.00 92.94 88 ASP A O 1
ATOM 712 N N . ALA A 1 89 ? -23.690 -10.309 13.685 1.00 92.19 89 ALA A N 1
ATOM 713 C CA . ALA A 1 89 ? -24.570 -10.618 12.558 1.00 92.19 89 ALA A CA 1
ATOM 714 C C . ALA A 1 89 ? -25.660 -9.553 12.316 1.00 92.19 89 ALA A C 1
ATOM 716 O O . ALA A 1 89 ? -26.301 -9.565 11.266 1.00 92.19 89 ALA A O 1
ATOM 717 N N . GLN A 1 90 ? -25.893 -8.665 13.288 1.00 93.56 90 GLN A N 1
ATOM 718 C CA . GLN A 1 90 ? -26.833 -7.549 13.197 1.00 93.56 90 GLN A CA 1
ATOM 719 C C . GLN A 1 90 ? -26.164 -6.269 12.674 1.00 93.56 90 GLN A C 1
ATOM 721 O O . GLN A 1 90 ? -26.861 -5.282 12.436 1.00 93.56 90 GLN A O 1
ATOM 726 N N . TYR A 1 91 ? -24.845 -6.293 12.465 1.00 93.81 91 TYR A N 1
ATOM 727 C CA . TYR A 1 91 ? -24.010 -5.151 12.104 1.00 93.81 91 TYR A CA 1
ATOM 728 C C . TYR A 1 91 ? -24.142 -3.978 13.068 1.00 93.81 91 TYR A C 1
ATOM 730 O O . TYR A 1 91 ? -24.187 -2.826 12.638 1.00 93.81 91 TYR A O 1
ATOM 738 N N . GLN A 1 92 ? -24.239 -4.269 14.362 1.00 91.94 92 GLN A N 1
ATOM 739 C CA . GLN A 1 92 ? -24.354 -3.259 15.409 1.00 91.94 92 GLN A CA 1
ATOM 740 C C . GLN A 1 92 ? -23.125 -3.306 16.296 1.00 91.94 92 GLN A C 1
ATOM 742 O O . GLN A 1 92 ? -22.317 -2.381 16.257 1.00 91.94 92 GLN A O 1
ATOM 747 N N . ASP A 1 93 ? -22.947 -4.395 17.042 1.00 91.25 93 ASP A N 1
ATOM 748 C CA . ASP A 1 93 ? -21.837 -4.498 17.977 1.00 91.25 93 ASP A CA 1
ATOM 749 C C . ASP A 1 93 ? -20.556 -4.987 17.295 1.00 91.25 93 ASP A C 1
ATOM 751 O O . ASP A 1 93 ? -20.596 -5.759 16.332 1.00 91.25 93 ASP A O 1
ATOM 755 N N . ALA A 1 94 ? -19.401 -4.588 17.835 1.00 91.00 94 ALA A N 1
ATOM 756 C CA . ALA A 1 94 ? -18.108 -5.069 17.365 1.00 91.00 94 ALA A CA 1
ATOM 757 C C . ALA A 1 94 ? -17.137 -5.445 18.489 1.00 91.00 94 ALA A C 1
ATOM 759 O O . ALA A 1 94 ? -17.162 -4.896 19.590 1.00 91.00 94 ALA A O 1
ATOM 760 N N . VAL A 1 95 ? -16.217 -6.349 18.158 1.00 88.50 95 VAL A N 1
ATOM 761 C CA . VAL A 1 95 ? -15.038 -6.700 18.950 1.00 88.50 95 VAL A CA 1
ATOM 762 C C . VAL A 1 95 ? -13.790 -6.339 18.150 1.00 88.50 95 VAL A C 1
ATOM 764 O O . VAL A 1 95 ? -13.668 -6.689 16.975 1.00 88.50 95 VAL A O 1
ATOM 767 N N . LEU A 1 96 ? -12.846 -5.653 18.793 1.00 90.06 96 LEU A N 1
ATOM 768 C CA . LEU A 1 96 ? -11.514 -5.408 18.248 1.00 90.06 96 LEU A CA 1
ATOM 769 C C . LEU A 1 96 ? -10.563 -6.503 18.742 1.00 90.06 96 LEU A C 1
ATOM 771 O O . LEU A 1 96 ? -10.213 -6.538 19.920 1.00 90.06 96 LEU A O 1
ATOM 775 N N . SER A 1 97 ? -10.156 -7.396 17.845 1.00 90.00 97 SER A N 1
ATOM 776 C CA . SER A 1 97 ? -9.139 -8.412 18.115 1.00 90.00 97 SER A CA 1
ATOM 777 C C . SER A 1 97 ? -7.772 -7.886 17.691 1.00 90.00 97 SER A C 1
ATOM 779 O O . SER A 1 97 ? -7.622 -7.380 16.578 1.00 90.00 97 SER A O 1
ATOM 781 N N . VAL A 1 98 ? -6.781 -7.996 18.574 1.00 90.69 98 VAL A N 1
ATOM 782 C CA . VAL A 1 98 ? -5.401 -7.580 18.308 1.00 90.69 98 VAL A CA 1
ATOM 783 C C . VAL A 1 98 ? -4.476 -8.751 18.621 1.00 90.69 98 VAL A C 1
ATOM 785 O O . VAL A 1 98 ? -4.444 -9.234 19.752 1.00 90.69 98 VAL A O 1
ATOM 788 N N . ARG A 1 99 ? -3.724 -9.208 17.619 1.00 91.44 99 ARG A N 1
ATOM 789 C CA . ARG A 1 99 ? -2.585 -10.121 17.789 1.00 91.44 99 ARG A CA 1
ATOM 790 C C . ARG A 1 99 ? -1.302 -9.308 17.726 1.00 91.44 99 ARG A C 1
ATOM 792 O O . ARG A 1 99 ? -1.209 -8.398 16.909 1.00 91.44 99 ARG A O 1
ATOM 799 N N . LEU A 1 100 ? -0.344 -9.618 18.591 1.00 90.69 100 LEU A N 1
ATOM 800 C CA . LEU A 1 100 ? 0.906 -8.875 18.731 1.00 90.69 100 LEU A CA 1
ATOM 801 C C . LEU A 1 100 ? 2.077 -9.843 18.790 1.00 90.69 100 LEU A C 1
ATOM 803 O O . LEU A 1 100 ? 1.997 -10.861 19.478 1.00 90.69 100 LEU A O 1
ATOM 807 N N . GLU A 1 101 ? 3.168 -9.462 18.141 1.00 93.50 101 GLU A N 1
ATOM 808 C CA . GLU A 1 101 ? 4.469 -10.101 18.252 1.00 93.50 101 GLU A CA 1
ATOM 809 C C . GLU A 1 101 ? 5.477 -9.081 18.789 1.00 93.50 101 GLU A C 1
ATOM 811 O O . GLU A 1 101 ? 5.618 -7.972 18.265 1.00 93.50 101 GLU A O 1
ATOM 816 N N . LEU A 1 102 ? 6.149 -9.436 19.884 1.00 91.56 102 LEU A N 1
ATOM 817 C CA . LEU A 1 102 ? 7.154 -8.600 20.535 1.00 91.56 102 LEU A CA 1
ATOM 818 C C . LEU A 1 102 ? 8.523 -9.260 20.402 1.00 91.56 102 LEU A C 1
ATOM 820 O O . LEU A 1 102 ? 8.638 -10.470 20.587 1.00 91.56 102 LEU A O 1
ATOM 824 N N . SER A 1 103 ? 9.569 -8.451 20.227 1.00 92.69 103 SER A N 1
ATOM 825 C CA . SER A 1 103 ? 10.954 -8.944 20.162 1.00 92.69 103 SER A CA 1
ATOM 826 C C . SER A 1 103 ? 11.430 -9.620 21.453 1.00 92.69 103 SER A C 1
ATOM 828 O O . SER A 1 103 ? 12.372 -10.409 21.436 1.00 92.69 103 SER A O 1
ATOM 830 N N . ALA A 1 104 ? 10.798 -9.293 22.582 1.00 91.12 104 ALA A N 1
ATOM 831 C CA . ALA A 1 104 ? 10.976 -9.935 23.877 1.00 91.12 104 ALA A CA 1
ATOM 832 C C . ALA A 1 104 ? 9.760 -9.657 24.778 1.00 91.12 104 ALA A C 1
ATOM 834 O O . ALA A 1 104 ? 9.031 -8.683 24.576 1.00 91.12 104 ALA A O 1
ATOM 835 N N . SER A 1 105 ? 9.563 -10.486 25.806 1.00 90.44 105 SER A N 1
ATOM 836 C CA . SER A 1 105 ? 8.480 -10.320 26.784 1.00 90.44 105 SER A CA 1
ATOM 837 C C . SER A 1 105 ? 8.536 -8.957 27.479 1.00 90.44 105 SER A C 1
ATOM 839 O O . SER A 1 105 ? 9.568 -8.581 28.035 1.00 90.44 105 SER A O 1
ATOM 841 N N . SER A 1 106 ? 7.415 -8.234 27.489 1.00 89.19 106 SER A N 1
ATOM 842 C CA . SER A 1 106 ? 7.297 -6.921 28.126 1.00 89.19 106 SER A CA 1
ATOM 843 C C . SER A 1 106 ? 5.849 -6.575 28.465 1.00 89.19 106 SER A C 1
ATOM 845 O O . SER A 1 106 ? 4.916 -7.248 28.025 1.00 89.19 106 SER A O 1
ATOM 847 N N . LEU A 1 107 ? 5.666 -5.516 29.254 1.00 87.56 107 LEU A N 1
ATOM 848 C CA . LEU A 1 107 ? 4.357 -4.915 29.486 1.00 87.56 107 LEU A CA 1
ATOM 849 C C . LEU A 1 107 ? 3.865 -4.234 28.203 1.00 87.56 107 LEU A C 1
ATOM 851 O O . LEU A 1 107 ? 4.631 -3.551 27.523 1.00 87.56 107 LEU A O 1
ATOM 855 N N . ILE A 1 108 ? 2.574 -4.396 27.913 1.00 87.69 108 ILE A N 1
ATOM 856 C CA . ILE A 1 108 ? 1.899 -3.756 26.784 1.00 87.69 108 ILE A CA 1
ATOM 857 C C . ILE A 1 108 ? 0.683 -2.969 27.282 1.00 87.69 108 ILE A C 1
ATOM 859 O O . ILE A 1 108 ? -0.124 -3.476 28.061 1.00 87.69 108 ILE A O 1
ATOM 863 N N . ASP A 1 109 ? 0.554 -1.728 26.826 1.00 89.25 109 ASP A N 1
ATOM 864 C CA . ASP A 1 109 ? -0.636 -0.892 26.982 1.00 89.25 109 ASP A CA 1
ATOM 865 C C . ASP A 1 109 ? -1.316 -0.747 25.617 1.00 89.25 109 ASP A C 1
ATOM 867 O O . ASP A 1 109 ? -0.680 -0.388 24.622 1.00 89.25 109 ASP A O 1
ATOM 871 N N . LEU A 1 110 ? -2.610 -1.059 25.573 1.00 90.69 110 LEU A N 1
ATOM 872 C CA . LEU A 1 110 ? -3.433 -1.023 24.367 1.00 90.69 110 LEU A CA 1
ATOM 873 C C . LEU A 1 110 ? -4.590 -0.073 24.611 1.00 90.69 110 LEU A C 1
ATOM 875 O O . LEU A 1 110 ? -5.450 -0.360 25.444 1.00 90.69 110 LEU A O 1
ATOM 879 N N . LYS A 1 111 ? -4.622 1.035 23.872 1.00 91.19 111 LYS A N 1
ATOM 880 C CA . LYS A 1 111 ? -5.667 2.057 23.978 1.00 91.19 111 LYS A CA 1
ATOM 881 C C . LYS A 1 111 ? -6.317 2.289 22.631 1.00 91.19 111 LYS A C 1
ATOM 883 O O . LYS A 1 111 ? -5.633 2.629 21.672 1.00 91.19 111 LYS A O 1
ATOM 888 N N . LEU A 1 112 ? -7.635 2.159 22.575 1.00 92.00 112 LEU A N 1
ATOM 889 C CA . LEU A 1 112 ? -8.423 2.659 21.457 1.00 92.00 112 LEU A CA 1
ATOM 890 C C . LEU A 1 112 ? -8.876 4.078 21.792 1.00 92.00 112 LEU A C 1
ATOM 892 O O . LEU A 1 112 ? -9.487 4.298 22.841 1.00 92.00 112 LEU A O 1
ATOM 896 N N . LEU A 1 113 ? -8.571 5.018 20.908 1.00 92.62 113 LEU A N 1
ATOM 897 C CA . LEU A 1 113 ? -8.908 6.424 21.038 1.00 92.62 113 LEU A CA 1
ATOM 898 C C . LEU A 1 113 ? -9.981 6.814 20.020 1.00 92.62 113 LEU A C 1
ATOM 900 O O . LEU A 1 113 ? -9.907 6.421 18.852 1.00 92.62 113 LEU A O 1
ATOM 904 N N . ASP A 1 114 ? -10.932 7.629 20.463 1.00 91.62 114 ASP A N 1
ATOM 905 C CA . ASP A 1 114 ? -11.918 8.308 19.629 1.00 91.62 114 ASP A CA 1
ATOM 906 C C . ASP A 1 114 ? -11.786 9.819 19.827 1.00 91.62 114 ASP A C 1
ATOM 908 O O . ASP A 1 114 ? -11.907 10.300 20.949 1.00 91.62 114 ASP A O 1
ATOM 912 N N . ALA A 1 115 ? -11.472 10.564 18.765 1.00 88.31 115 ALA A N 1
ATOM 913 C CA . ALA A 1 115 ? -11.226 12.011 18.829 1.00 88.31 115 ALA A CA 1
ATOM 914 C C . ALA A 1 115 ? -10.238 12.460 19.941 1.00 88.31 115 ALA A C 1
ATOM 916 O O . ALA A 1 115 ? -10.307 13.586 20.424 1.00 88.31 115 ALA A O 1
ATOM 917 N N . GLY A 1 116 ? -9.295 11.587 20.324 1.00 86.25 116 GLY A N 1
ATOM 918 C CA . GLY A 1 116 ? -8.303 11.821 21.385 1.00 86.25 116 GLY A CA 1
ATOM 919 C C . GLY A 1 116 ? -8.662 11.213 22.747 1.00 86.25 116 GLY A C 1
ATOM 920 O O . GLY A 1 116 ? -7.765 10.993 23.562 1.00 86.25 116 GLY A O 1
ATOM 921 N N . ASP A 1 117 ? -9.926 10.854 22.972 1.00 88.25 117 ASP A N 1
ATOM 922 C CA . ASP A 1 117 ? -10.397 10.260 24.222 1.00 88.25 117 ASP A CA 1
ATOM 923 C C . ASP A 1 117 ? -10.239 8.738 24.219 1.00 88.25 117 ASP A C 1
ATOM 925 O O . ASP A 1 117 ? -10.528 8.067 23.231 1.00 88.25 117 ASP A O 1
ATOM 929 N N . THR A 1 118 ? -9.805 8.154 25.339 1.00 89.69 118 THR A N 1
ATOM 930 C CA . THR A 1 118 ? -9.702 6.690 25.460 1.00 89.69 118 THR A CA 1
ATOM 931 C C . THR A 1 118 ? -11.088 6.064 25.599 1.00 89.69 118 THR A C 1
ATOM 933 O O . THR A 1 118 ? -11.733 6.214 26.634 1.00 89.69 118 THR A O 1
ATOM 936 N N . VAL A 1 119 ? -11.509 5.305 24.586 1.00 88.00 119 VAL A N 1
ATOM 937 C CA . VAL A 1 119 ? -12.804 4.602 24.551 1.00 88.00 119 VAL A CA 1
ATOM 938 C C . VAL A 1 119 ? -12.702 3.114 24.899 1.00 88.00 119 VAL A C 1
ATOM 940 O O . VAL A 1 119 ? -13.697 2.511 25.293 1.00 88.00 119 VAL A O 1
ATOM 943 N N . ALA A 1 120 ? -11.510 2.514 24.807 1.00 84.31 120 ALA A N 1
ATOM 944 C CA . ALA A 1 120 ? -11.242 1.161 25.304 1.00 84.31 120 ALA A CA 1
ATOM 945 C C . ALA A 1 120 ? -9.777 0.996 25.737 1.00 84.31 120 ALA A C 1
ATOM 947 O O . ALA A 1 120 ? -8.883 1.598 25.140 1.00 84.31 120 ALA A O 1
ATOM 948 N N . ASN A 1 121 ? -9.524 0.168 26.760 1.00 82.75 121 ASN A N 1
ATOM 949 C CA . ASN A 1 121 ? -8.173 -0.149 27.232 1.00 82.75 121 ASN A CA 1
ATOM 950 C C . ASN A 1 121 ? -8.079 -1.589 27.785 1.00 82.75 121 ASN A C 1
ATOM 952 O O . ASN A 1 121 ? -8.928 -1.996 28.574 1.00 82.75 121 ASN A O 1
ATOM 956 N N . VAL A 1 122 ? -7.040 -2.340 27.400 1.00 70.56 122 VAL A N 1
ATOM 957 C CA . VAL A 1 122 ? -6.801 -3.748 27.802 1.00 70.56 122 VAL A CA 1
ATOM 958 C C . VAL A 1 122 ? -6.105 -3.894 29.173 1.00 70.56 122 VAL A C 1
ATOM 960 O O . VAL A 1 122 ? -6.002 -4.992 29.707 1.00 70.56 122 VAL A O 1
ATOM 963 N N . SER A 1 123 ? -5.721 -2.800 29.837 1.00 56.53 123 SER A N 1
ATOM 964 C CA . SER A 1 123 ? -5.301 -2.818 31.254 1.00 56.53 123 SER A CA 1
ATOM 965 C C . SER A 1 123 ? -6.452 -3.100 32.243 1.00 56.53 123 SER A C 1
ATOM 967 O O . SER A 1 123 ? -6.209 -3.292 33.435 1.00 56.53 123 SER A O 1
ATOM 969 N N . ARG A 1 124 ? -7.707 -3.158 31.766 1.00 41.69 124 ARG A N 1
ATOM 970 C CA . ARG A 1 124 ? -8.903 -3.578 32.517 1.00 41.69 124 ARG A CA 1
ATOM 971 C C . ARG A 1 124 ? -9.625 -4.715 31.772 1.00 41.69 124 ARG A C 1
ATOM 973 O O . ARG A 1 124 ? -9.586 -4.739 30.543 1.00 41.69 124 ARG A O 1
ATOM 980 N N . PRO A 1 125 ? -10.305 -5.648 32.468 1.00 38.56 125 PRO A N 1
ATOM 981 C CA . PRO A 1 125 ? -11.012 -6.731 31.802 1.00 38.56 125 PRO A CA 1
ATOM 982 C C . PRO A 1 125 ? -12.217 -6.180 31.021 1.00 38.56 125 PRO A C 1
ATOM 984 O O . PRO A 1 125 ? -13.185 -5.709 31.613 1.00 38.56 125 PRO A O 1
ATOM 987 N N . SER A 1 126 ? -12.132 -6.306 29.693 1.00 40.19 126 SER A N 1
ATOM 988 C CA . SER A 1 126 ? -13.142 -6.087 28.642 1.00 40.19 126 SER A CA 1
ATOM 989 C C . SER A 1 126 ? -13.623 -4.647 28.377 1.00 40.19 126 SER A C 1
ATOM 991 O O . SER A 1 126 ? -14.142 -3.990 29.278 1.00 40.19 126 SER A O 1
ATOM 993 N N . PRO A 1 127 ? -13.598 -4.170 27.116 1.00 46.12 127 PRO A N 1
ATOM 994 C CA . PRO A 1 127 ? -14.665 -3.303 26.651 1.00 46.12 127 PRO A CA 1
ATOM 995 C C . PRO A 1 127 ? -15.919 -4.172 26.407 1.00 46.12 127 PRO A C 1
ATOM 997 O O . PRO A 1 127 ? -15.815 -5.218 25.757 1.00 46.12 127 PRO A O 1
ATOM 1000 N N . PRO A 1 128 ? -17.096 -3.798 26.940 1.00 50.31 128 PRO A N 1
ATOM 1001 C CA . PRO A 1 128 ? -18.353 -4.464 26.607 1.00 50.31 128 PRO A CA 1
ATOM 1002 C C . PRO A 1 128 ? -18.660 -4.290 25.113 1.00 50.31 128 PRO A C 1
ATOM 1004 O O . PRO A 1 128 ? -18.080 -3.420 24.467 1.00 50.31 128 PRO A O 1
ATOM 1007 N N . LYS A 1 129 ? -19.584 -5.100 24.577 1.00 54.91 129 LYS A N 1
ATOM 1008 C CA . LYS A 1 129 ? -20.248 -4.869 23.281 1.00 54.91 129 LYS A CA 1
ATOM 1009 C C . LYS A 1 129 ? -20.486 -3.370 23.080 1.00 54.91 129 LYS A C 1
ATOM 1011 O O . LYS A 1 129 ? -21.257 -2.764 23.824 1.00 54.91 129 LYS A O 1
ATOM 1016 N N . THR A 1 130 ? -19.785 -2.779 22.123 1.00 70.19 130 THR A N 1
ATOM 1017 C CA . THR A 1 130 ? -20.010 -1.399 21.709 1.00 70.19 130 THR A CA 1
ATOM 1018 C C . THR A 1 130 ? -20.515 -1.406 20.284 1.00 70.19 130 THR A C 1
ATOM 1020 O O . THR A 1 130 ? -20.095 -2.237 19.484 1.00 70.19 130 THR A O 1
ATOM 1023 N N . ASN A 1 131 ? -21.412 -0.467 20.003 1.00 86.19 131 ASN A N 1
ATOM 1024 C CA . ASN A 1 131 ? -21.913 -0.102 18.687 1.00 86.19 131 ASN A CA 1
ATOM 1025 C C . ASN A 1 131 ? -20.988 0.990 18.112 1.00 86.19 131 ASN A C 1
ATOM 1027 O O . ASN A 1 131 ? -21.285 2.177 18.297 1.00 86.19 131 ASN A O 1
ATOM 1031 N N . PRO A 1 132 ? -19.801 0.650 17.554 1.00 92.31 132 PRO A N 1
ATOM 1032 C CA . PRO A 1 132 ? -18.857 1.652 17.085 1.00 92.31 132 PRO A CA 1
ATOM 1033 C C . PRO A 1 132 ? -19.409 2.380 15.865 1.00 92.31 132 PRO A C 1
ATOM 1035 O O . PRO A 1 132 ? -20.200 1.847 15.085 1.00 92.31 132 PRO A O 1
ATOM 1038 N N . LYS A 1 133 ? -18.895 3.585 15.629 1.00 95.31 133 LYS A N 1
ATOM 1039 C CA . LYS A 1 133 ? -19.060 4.231 14.330 1.00 95.31 133 LYS A CA 1
ATOM 1040 C C . LYS A 1 133 ? -18.318 3.396 13.289 1.00 95.31 133 LYS A C 1
ATOM 1042 O O . LYS A 1 133 ? -17.122 3.136 13.419 1.00 95.31 133 LYS A O 1
ATOM 1047 N N . GLN A 1 134 ? -19.046 2.941 12.279 1.00 96.38 134 GLN A N 1
ATOM 1048 C CA . GLN A 1 134 ? -18.507 2.049 11.261 1.00 96.38 134 GLN A CA 1
ATOM 1049 C C . GLN A 1 134 ? -17.886 2.834 10.109 1.00 96.38 134 GLN A C 1
ATOM 1051 O O . GLN A 1 134 ? -18.360 3.907 9.733 1.00 96.38 134 GLN A O 1
ATOM 1056 N N . TRP A 1 135 ? -16.833 2.267 9.532 1.00 98.25 135 TRP A N 1
ATOM 1057 C CA . TRP A 1 135 ? -16.128 2.828 8.392 1.00 98.25 135 TRP A CA 1
ATOM 1058 C C . TRP A 1 135 ? -16.760 2.355 7.084 1.00 98.25 135 TRP A C 1
ATOM 1060 O O . TRP A 1 135 ? -17.025 1.164 6.895 1.00 98.25 135 TRP A O 1
ATOM 1070 N N . THR A 1 136 ? -16.966 3.288 6.159 1.00 97.81 136 THR A N 1
ATOM 1071 C CA . THR A 1 136 ? -17.298 3.014 4.757 1.00 97.81 136 THR A CA 1
ATOM 1072 C C . THR A 1 136 ? -16.589 4.025 3.856 1.00 97.81 136 THR A C 1
ATOM 1074 O O . THR A 1 136 ? -16.124 5.056 4.337 1.00 97.81 136 THR A O 1
ATOM 1077 N N . ALA A 1 137 ? -16.576 3.795 2.540 1.00 96.12 137 ALA A N 1
ATOM 1078 C CA . ALA A 1 137 ? -16.096 4.799 1.587 1.00 96.12 137 ALA A CA 1
ATOM 1079 C C . ALA A 1 137 ? -16.907 6.120 1.610 1.00 96.12 137 ALA A C 1
ATOM 1081 O O . ALA A 1 137 ? -16.421 7.157 1.166 1.00 96.12 137 ALA A O 1
ATOM 1082 N N . GLU A 1 138 ? -18.145 6.107 2.112 1.00 94.94 138 GLU A N 1
ATOM 1083 C CA . GLU A 1 138 ? -19.002 7.299 2.229 1.00 94.94 138 GLU A CA 1
ATOM 1084 C C . GLU A 1 138 ? -18.808 8.011 3.575 1.00 94.94 138 GLU A C 1
ATOM 1086 O O . GLU A 1 138 ? -18.831 9.238 3.645 1.00 94.94 138 GLU A O 1
ATOM 1091 N N . THR A 1 139 ? -18.583 7.239 4.639 1.00 96.06 139 THR A N 1
ATOM 1092 C CA . THR A 1 139 ? -18.389 7.708 6.016 1.00 96.06 139 THR A CA 1
ATOM 1093 C C . THR A 1 139 ? -17.121 7.073 6.604 1.00 96.06 139 THR A C 1
ATOM 1095 O O . THR A 1 139 ? -17.221 6.097 7.360 1.00 96.06 139 THR A O 1
ATOM 1098 N N . PRO A 1 140 ? -15.921 7.570 6.250 1.00 97.56 140 PRO A N 1
ATOM 1099 C CA . PRO A 1 140 ? -14.648 6.941 6.604 1.00 97.56 140 PRO A CA 1
ATOM 1100 C C . PRO A 1 140 ? -14.241 7.213 8.061 1.00 97.56 140 PRO A C 1
ATOM 1102 O O . PRO A 1 140 ? -13.232 7.848 8.350 1.00 97.56 140 PRO A O 1
ATOM 1105 N N . TYR A 1 141 ? -15.048 6.752 9.018 1.00 97.25 141 TYR A N 1
ATOM 1106 C CA . TYR A 1 141 ? -14.779 6.972 10.436 1.00 97.25 141 TYR A CA 1
ATOM 1107 C C . TYR A 1 141 ? -13.599 6.131 10.931 1.00 97.25 141 TYR A C 1
ATOM 1109 O O . TYR A 1 141 ? -13.629 4.902 10.837 1.00 97.25 141 TYR A O 1
ATOM 1117 N N . LEU A 1 142 ? -12.583 6.782 11.500 1.00 97.00 142 LEU A N 1
ATOM 1118 C CA . LEU A 1 142 ? -11.366 6.131 11.981 1.00 97.00 142 LEU A CA 1
ATOM 1119 C C . LEU A 1 142 ? -11.142 6.411 13.466 1.00 97.00 142 LEU A C 1
ATOM 1121 O O . LEU A 1 142 ? -11.058 7.558 13.899 1.00 97.00 142 LEU A O 1
ATOM 1125 N N . TYR A 1 143 ? -10.966 5.336 14.223 1.00 95.56 143 TYR A N 1
ATOM 1126 C CA . TYR A 1 143 ? -10.398 5.360 15.566 1.00 95.56 143 TYR A CA 1
ATOM 1127 C C . TYR A 1 143 ? -8.867 5.294 15.484 1.00 95.56 143 TYR A C 1
ATOM 1129 O O . TYR A 1 143 ? -8.303 4.923 14.450 1.00 95.56 143 TYR A O 1
ATOM 1137 N N . GLN A 1 144 ? -8.179 5.594 16.586 1.00 94.12 144 GLN A N 1
ATOM 1138 C CA . GLN A 1 144 ? -6.729 5.407 16.701 1.00 94.12 144 GLN A CA 1
ATOM 1139 C C . GLN A 1 144 ? -6.424 4.337 17.748 1.00 94.12 144 GLN A C 1
ATOM 1141 O O . GLN A 1 144 ? -6.738 4.504 18.921 1.00 94.12 144 GLN A O 1
ATOM 1146 N N . LEU A 1 145 ? -5.801 3.236 17.340 1.00 93.19 145 LEU A N 1
ATOM 1147 C CA . LEU A 1 145 ? -5.264 2.233 18.249 1.00 93.19 145 LEU A CA 1
ATOM 1148 C C . LEU A 1 145 ? -3.807 2.569 18.568 1.00 93.19 145 LEU A C 1
ATOM 1150 O O . LEU A 1 145 ? -2.963 2.606 17.673 1.00 93.19 145 LEU A O 1
ATOM 1154 N N . LEU A 1 146 ? -3.520 2.792 19.844 1.00 93.31 146 LEU A N 1
ATOM 1155 C CA . LEU A 1 146 ? -2.183 2.999 20.377 1.00 93.31 146 LEU A CA 1
ATOM 1156 C C . LEU A 1 146 ? -1.700 1.708 21.049 1.00 93.31 146 LEU A C 1
ATOM 1158 O O . LEU A 1 146 ? -2.281 1.264 22.040 1.00 93.31 146 LEU A O 1
ATOM 1162 N N . LEU A 1 147 ? -0.628 1.135 20.506 1.00 91.38 147 LEU A N 1
ATOM 1163 C CA . LEU A 1 147 ? 0.092 -0.028 21.020 1.00 91.38 147 LEU A CA 1
ATOM 1164 C C . LEU A 1 147 ? 1.385 0.480 21.666 1.00 91.38 147 LEU A C 1
ATOM 1166 O O . LEU A 1 147 ? 2.223 1.038 20.963 1.00 91.38 147 LEU A O 1
ATOM 1170 N N . SER A 1 148 ? 1.559 0.345 22.980 1.00 91.06 148 SER A N 1
ATOM 1171 C CA . SER A 1 148 ? 2.731 0.901 23.679 1.00 91.06 148 SER A CA 1
ATOM 1172 C C . SER A 1 148 ? 3.434 -0.127 24.555 1.00 91.06 148 SER A C 1
ATOM 1174 O O . SER A 1 148 ? 2.805 -0.759 25.398 1.00 91.06 148 SER A O 1
ATOM 1176 N N . THR A 1 149 ? 4.749 -0.241 24.398 1.00 88.69 149 THR A N 1
ATOM 1177 C CA . THR A 1 149 ? 5.660 -0.794 25.409 1.00 88.69 149 THR A CA 1
ATOM 1178 C C . THR A 1 149 ? 6.239 0.366 26.242 1.00 88.69 149 THR A C 1
ATOM 1180 O O . THR A 1 149 ? 5.993 1.531 25.916 1.00 88.69 149 THR A O 1
ATOM 1183 N N . PRO A 1 150 ? 7.020 0.111 27.311 1.00 87.44 150 PRO A N 1
ATOM 1184 C CA . PRO A 1 150 ? 7.697 1.186 28.043 1.00 87.44 150 PRO A CA 1
ATOM 1185 C C . PRO A 1 150 ? 8.615 2.057 27.169 1.00 87.44 150 PRO A C 1
ATOM 1187 O O . PRO A 1 150 ? 8.742 3.254 27.419 1.00 87.44 150 PRO A O 1
ATOM 1190 N N . ASP A 1 151 ? 9.219 1.463 26.134 1.00 84.50 151 ASP A N 1
ATOM 1191 C CA . ASP A 1 151 ? 10.279 2.092 25.339 1.00 84.50 151 ASP A CA 1
ATOM 1192 C C . ASP A 1 151 ? 9.828 2.522 23.933 1.00 84.50 151 ASP A C 1
ATOM 1194 O O . ASP A 1 151 ? 10.510 3.318 23.283 1.00 84.50 151 ASP A O 1
ATOM 1198 N N . CYS A 1 152 ? 8.697 2.014 23.428 1.00 85.00 152 CYS A N 1
ATOM 1199 C CA . CYS A 1 152 ? 8.190 2.366 22.101 1.00 85.00 152 CYS A CA 1
ATOM 1200 C C . CYS A 1 152 ? 6.666 2.384 22.033 1.00 85.00 152 CYS A C 1
ATOM 1202 O O . CYS A 1 152 ? 5.981 1.717 22.804 1.00 85.00 152 CYS A O 1
ATOM 1204 N N . ALA A 1 153 ? 6.135 3.121 21.060 1.00 88.94 153 ALA A N 1
ATOM 1205 C CA . ALA A 1 153 ? 4.716 3.108 20.754 1.00 88.94 153 ALA A CA 1
ATOM 1206 C C . ALA A 1 153 ? 4.485 3.105 19.243 1.00 88.94 153 ALA A C 1
ATOM 1208 O O . ALA A 1 153 ? 5.165 3.816 18.498 1.00 88.94 153 ALA A O 1
ATOM 1209 N N . VAL A 1 154 ? 3.497 2.329 18.811 1.00 89.75 154 VAL A N 1
ATOM 1210 C CA . VAL A 1 154 ? 2.987 2.278 17.443 1.00 89.75 154 VAL A CA 1
ATOM 1211 C C . VAL A 1 154 ? 1.528 2.711 17.463 1.00 89.75 154 VAL A C 1
ATOM 1213 O O . VAL A 1 154 ? 0.750 2.286 18.314 1.00 89.75 154 VAL A O 1
ATOM 1216 N N . GLN A 1 155 ? 1.155 3.562 16.512 1.00 90.19 155 GLN A N 1
ATOM 1217 C CA . GLN A 1 155 ? -0.225 3.984 16.310 1.00 90.19 155 GLN A CA 1
ATOM 1218 C C . GLN A 1 155 ? -0.740 3.455 14.977 1.00 90.19 155 GLN A C 1
ATOM 1220 O O . GLN A 1 155 ? -0.070 3.618 13.953 1.00 90.19 155 GLN A O 1
ATOM 1225 N N . GLN A 1 156 ? -1.949 2.893 14.987 1.00 92.44 156 GLN A N 1
ATOM 1226 C CA . GLN A 1 156 ? -2.657 2.400 13.809 1.00 92.44 156 GLN A CA 1
ATOM 1227 C C . GLN A 1 156 ? -4.084 2.946 13.758 1.00 92.44 156 GLN A C 1
ATOM 1229 O O . GLN A 1 156 ? -4.788 2.956 14.765 1.00 92.44 156 GLN A O 1
ATOM 1234 N N . ARG A 1 157 ? -4.526 3.401 12.581 1.00 94.81 157 ARG A N 1
ATOM 1235 C CA . ARG A 1 157 ? -5.926 3.791 12.366 1.00 94.81 157 ARG A CA 1
ATOM 1236 C C . ARG A 1 157 ? -6.795 2.547 12.209 1.00 94.81 157 ARG A C 1
ATOM 1238 O O . ARG A 1 157 ? -6.369 1.572 11.592 1.00 94.81 157 ARG A O 1
ATOM 1245 N N . VAL A 1 158 ? -7.992 2.581 12.789 1.00 95.56 158 VAL A N 1
ATOM 1246 C CA . VAL A 1 158 ? -8.934 1.454 12.815 1.00 95.56 158 VAL A CA 1
ATOM 1247 C C . VAL A 1 158 ? -10.307 1.922 12.347 1.00 95.56 158 VAL A C 1
ATOM 1249 O O . VAL A 1 158 ? -10.942 2.744 13.004 1.00 95.56 158 VAL A O 1
ATOM 1252 N N . GLY A 1 159 ? -10.779 1.363 11.234 1.00 96.50 159 GLY A N 1
ATOM 1253 C CA . GLY A 1 159 ? -12.145 1.537 10.744 1.00 96.50 159 GLY A CA 1
ATOM 1254 C C . GLY A 1 159 ? -12.953 0.255 10.923 1.00 96.50 159 GLY A C 1
ATOM 1255 O O . GLY A 1 159 ? -12.670 -0.741 10.256 1.00 96.50 159 GLY A O 1
ATOM 1256 N N . PHE A 1 160 ? -13.958 0.272 11.804 1.00 97.06 160 PHE A N 1
ATOM 1257 C CA . PHE A 1 160 ? -14.823 -0.887 12.046 1.00 97.06 160 PHE A CA 1
ATOM 1258 C C . PHE A 1 160 ? -15.688 -1.173 10.825 1.00 97.06 160 PHE A C 1
ATOM 1260 O O . PHE A 1 160 ? -16.565 -0.382 10.484 1.00 97.06 160 PHE A O 1
ATOM 1267 N N . ARG A 1 161 ? -15.445 -2.307 10.169 1.00 96.75 161 ARG A N 1
ATOM 1268 C CA . ARG A 1 161 ? -16.246 -2.768 9.033 1.00 96.75 161 ARG A CA 1
ATOM 1269 C C . ARG A 1 161 ? -16.214 -4.285 8.912 1.00 96.75 161 ARG A C 1
ATOM 1271 O O . ARG A 1 161 ? -15.292 -4.934 9.400 1.00 96.75 161 ARG A O 1
ATOM 1278 N N . SER A 1 162 ? -17.199 -4.832 8.216 1.00 95.88 162 SER A N 1
ATOM 1279 C CA . SER A 1 162 ? -17.232 -6.228 7.787 1.00 95.88 162 SER A CA 1
ATOM 1280 C C . SER A 1 162 ? -17.566 -6.278 6.304 1.00 95.88 162 SER A C 1
ATOM 1282 O O . SER A 1 162 ? -18.477 -5.578 5.862 1.00 95.88 162 SER A O 1
ATOM 1284 N N . ALA A 1 163 ? -16.826 -7.083 5.546 1.00 94.69 163 ALA A N 1
ATOM 1285 C CA . ALA A 1 163 ? -17.061 -7.324 4.129 1.00 94.69 163 ALA A CA 1
ATOM 1286 C C . ALA A 1 163 ? -17.343 -8.812 3.918 1.00 94.69 163 ALA A C 1
ATOM 1288 O O . ALA A 1 163 ? -16.634 -9.663 4.455 1.00 94.69 163 ALA A O 1
ATOM 1289 N N . GLU A 1 164 ? -18.373 -9.132 3.142 1.00 94.94 164 GLU A N 1
ATOM 1290 C CA . GLU A 1 164 ? -18.785 -10.516 2.914 1.00 94.94 164 GLU A CA 1
ATOM 1291 C C . GLU A 1 164 ? -19.500 -10.688 1.571 1.00 94.94 164 GLU A C 1
ATOM 1293 O O . GLU A 1 164 ? -20.036 -9.741 0.995 1.00 94.94 164 GLU A O 1
ATOM 1298 N N . LEU A 1 165 ? -19.541 -11.929 1.089 1.00 94.75 165 LEU A N 1
ATOM 1299 C CA . LEU A 1 165 ? -20.300 -12.322 -0.091 1.00 94.75 165 LEU A CA 1
ATOM 1300 C C . LEU A 1 165 ? -21.501 -13.164 0.355 1.00 94.75 165 LEU A C 1
ATOM 1302 O O . LEU A 1 165 ? -21.324 -14.278 0.845 1.00 94.75 165 LEU A O 1
ATOM 1306 N N . LYS A 1 166 ? -22.724 -12.659 0.167 1.00 92.50 166 LYS A N 1
ATOM 1307 C CA . LYS A 1 166 ? -23.963 -13.402 0.455 1.00 92.50 166 LYS A CA 1
ATOM 1308 C C . LYS A 1 166 ? -24.765 -13.591 -0.819 1.00 92.50 166 LYS A C 1
ATOM 1310 O O . LYS A 1 166 ? -25.179 -12.618 -1.438 1.00 92.50 166 LYS A O 1
ATOM 1315 N N . ASN A 1 167 ? -24.992 -14.847 -1.207 1.00 94.44 167 ASN A N 1
ATOM 1316 C CA . ASN A 1 167 ? -25.754 -15.211 -2.409 1.00 94.44 167 ASN A CA 1
ATOM 1317 C C . ASN A 1 167 ? -25.255 -14.492 -3.682 1.00 94.44 167 ASN A C 1
ATOM 1319 O O . ASN A 1 167 ? -26.051 -14.027 -4.492 1.00 94.44 167 ASN A O 1
ATOM 1323 N N . GLY A 1 168 ? -23.932 -14.345 -3.827 1.00 91.56 168 GLY A N 1
ATOM 1324 C CA . GLY A 1 168 ? -23.310 -13.644 -4.959 1.00 91.56 168 GLY A CA 1
ATOM 1325 C C . GLY A 1 168 ? -23.344 -12.112 -4.881 1.00 91.56 168 GLY A C 1
ATOM 1326 O O . GLY A 1 168 ? -22.867 -11.454 -5.800 1.00 91.56 168 GLY A O 1
ATOM 1327 N N . ILE A 1 169 ? -23.866 -11.529 -3.798 1.00 92.44 169 ILE A N 1
ATOM 1328 C CA . ILE A 1 169 ? -23.904 -10.079 -3.577 1.00 92.44 169 ILE A CA 1
ATOM 1329 C C . ILE A 1 169 ? -22.804 -9.694 -2.587 1.00 92.44 169 ILE A C 1
ATOM 1331 O O . ILE A 1 169 ? -22.759 -10.212 -1.470 1.00 92.44 169 ILE A O 1
ATOM 1335 N N . PHE A 1 170 ? -21.919 -8.784 -2.998 1.00 92.56 170 PHE A N 1
ATOM 1336 C CA . PHE A 1 170 ? -20.892 -8.213 -2.128 1.00 92.56 170 PHE A CA 1
ATOM 1337 C C . PHE A 1 170 ? -21.515 -7.171 -1.194 1.00 92.56 170 PHE A C 1
ATOM 1339 O O . PHE A 1 170 ? -22.114 -6.188 -1.645 1.00 92.56 170 PHE A O 1
ATOM 1346 N N . LEU A 1 171 ? -21.390 -7.408 0.108 1.00 95.62 171 LEU A N 1
ATOM 1347 C CA . LEU A 1 171 ? -21.935 -6.568 1.162 1.00 95.62 171 LEU A CA 1
ATOM 1348 C C . LEU A 1 171 ? -20.801 -5.953 1.977 1.00 95.62 171 LEU A C 1
ATOM 1350 O O . LEU A 1 171 ? -19.829 -6.633 2.308 1.00 95.62 171 LEU A O 1
ATOM 1354 N N . VAL A 1 172 ? -20.984 -4.701 2.385 1.00 96.75 172 VAL A N 1
ATOM 1355 C CA . VAL A 1 172 ? -20.224 -4.107 3.485 1.00 96.75 172 VAL A CA 1
ATOM 1356 C C . VAL A 1 172 ? -21.203 -3.661 4.555 1.00 96.75 172 VAL A C 1
ATOM 1358 O O . VAL A 1 172 ? -22.185 -2.980 4.260 1.00 96.75 172 VAL A O 1
ATOM 1361 N N . ASN A 1 173 ? -20.959 -4.080 5.796 1.00 96.31 173 ASN A N 1
ATOM 1362 C CA . ASN A 1 173 ? -21.821 -3.787 6.944 1.00 96.31 173 ASN A CA 1
ATOM 1363 C C . ASN A 1 173 ? -23.297 -4.158 6.672 1.00 96.31 173 ASN A C 1
ATOM 1365 O O . ASN A 1 173 ? -24.220 -3.401 6.970 1.00 96.31 173 ASN A O 1
ATOM 1369 N N . GLY A 1 174 ? -23.508 -5.300 6.005 1.00 96.00 174 GLY A N 1
ATOM 1370 C CA . GLY A 1 174 ? -24.830 -5.828 5.652 1.00 96.00 174 GLY A CA 1
ATOM 1371 C C . GLY A 1 174 ? -25.520 -5.153 4.467 1.00 96.00 174 GLY A C 1
ATOM 1372 O O . GLY A 1 174 ? -26.625 -5.553 4.106 1.00 96.00 174 GLY A O 1
ATOM 1373 N N . LYS A 1 175 ? -24.893 -4.152 3.836 1.00 95.69 175 LYS A N 1
ATOM 1374 C CA . LYS A 1 175 ? -25.474 -3.397 2.719 1.00 95.69 175 LYS A CA 1
ATOM 1375 C C . LYS A 1 175 ? -24.776 -3.725 1.396 1.00 95.69 175 LYS A C 1
ATOM 1377 O O . LYS A 1 175 ? -23.546 -3.754 1.371 1.00 95.69 175 LYS A O 1
ATOM 1382 N N . PRO A 1 176 ? -25.519 -3.934 0.291 1.00 95.81 176 PRO A N 1
ATOM 1383 C CA . PRO A 1 176 ? -24.927 -4.118 -1.031 1.00 95.81 176 PRO A CA 1
ATOM 1384 C C . PRO A 1 176 ? -24.078 -2.924 -1.453 1.00 95.81 176 PRO A C 1
ATOM 1386 O O . PRO A 1 176 ? -24.528 -1.781 -1.374 1.00 95.81 176 PRO A O 1
ATOM 1389 N N . VAL A 1 177 ? -22.871 -3.198 -1.946 1.00 91.56 177 VAL A N 1
ATOM 1390 C CA . VAL A 1 177 ? -21.955 -2.168 -2.445 1.00 91.56 177 VAL A CA 1
ATOM 1391 C C . VAL A 1 177 ? -21.819 -2.281 -3.956 1.00 91.56 177 VAL A C 1
ATOM 1393 O O . VAL A 1 177 ? -21.523 -3.345 -4.495 1.00 91.56 177 VAL A O 1
ATOM 1396 N N . LYS A 1 178 ? -21.987 -1.152 -4.651 1.00 89.56 178 LYS A N 1
ATOM 1397 C CA . LYS A 1 178 ? -21.621 -1.016 -6.062 1.00 89.56 178 LYS A CA 1
ATOM 1398 C C . LYS A 1 178 ? -20.258 -0.340 -6.162 1.00 89.56 178 LYS A C 1
ATOM 1400 O O . LYS A 1 178 ? -20.110 0.815 -5.758 1.00 89.56 178 LYS A O 1
ATOM 1405 N N . LEU A 1 179 ? -19.284 -1.046 -6.728 1.00 90.44 179 LEU A N 1
ATOM 1406 C CA . LEU A 1 179 ? -17.963 -0.493 -7.009 1.00 90.44 179 LEU A CA 1
ATOM 1407 C C . LEU A 1 179 ? -18.049 0.416 -8.242 1.00 90.44 179 LEU A C 1
ATOM 1409 O O . LEU A 1 179 ? -18.409 -0.022 -9.334 1.00 90.44 179 LEU A O 1
ATOM 1413 N N . ARG A 1 180 ? -17.760 1.701 -8.046 1.00 90.81 180 ARG A N 1
ATOM 1414 C CA . ARG A 1 180 ? -17.548 2.703 -9.095 1.00 90.81 180 ARG A CA 1
ATOM 1415 C C . ARG A 1 180 ? -16.046 2.924 -9.162 1.00 90.81 180 ARG A C 1
ATOM 1417 O O . ARG A 1 180 ? -15.530 3.855 -8.546 1.00 90.81 180 ARG A O 1
ATOM 1424 N N . SER A 1 181 ? -15.365 1.964 -9.780 1.00 90.94 181 SER A N 1
ATOM 1425 C CA . SER A 1 181 ? -13.918 1.800 -9.677 1.00 90.94 181 SER A CA 1
ATOM 1426 C C . SER A 1 181 ? -13.161 2.304 -10.895 1.00 90.94 181 SER A C 1
ATOM 1428 O O . SER A 1 181 ? -13.667 2.234 -12.015 1.00 90.94 181 SER A O 1
ATOM 1430 N N . VAL A 1 182 ? -11.906 2.685 -10.676 1.00 92.12 182 VAL A N 1
ATOM 1431 C CA . VAL A 1 182 ? -10.909 2.913 -11.730 1.00 92.12 182 VAL A CA 1
ATOM 1432 C C . VAL A 1 182 ? -9.673 2.042 -11.500 1.00 92.12 182 VAL A C 1
ATOM 1434 O O . VAL A 1 182 ? -9.366 1.670 -10.365 1.00 92.12 182 VAL A O 1
ATOM 1437 N N . ASN A 1 183 ? -8.968 1.708 -12.581 1.00 94.75 183 ASN A N 1
ATOM 1438 C CA . ASN A 1 183 ? -7.611 1.168 -12.500 1.00 94.75 183 ASN A CA 1
ATOM 1439 C C . ASN A 1 183 ? -6.641 2.339 -12.374 1.00 94.75 183 ASN A C 1
ATOM 1441 O O . ASN A 1 183 ? -6.797 3.337 -13.081 1.00 94.75 183 ASN A O 1
ATOM 1445 N N . ARG A 1 184 ? -5.660 2.219 -11.483 1.00 94.06 184 ARG A N 1
ATOM 1446 C CA . ARG A 1 184 ? -4.681 3.271 -11.226 1.00 94.06 184 ARG A CA 1
ATOM 1447 C C . ARG A 1 184 ? -3.275 2.687 -11.206 1.00 94.06 184 ARG A C 1
ATOM 1449 O O . ARG A 1 184 ? -2.932 1.935 -10.297 1.00 94.06 184 ARG A O 1
ATOM 1456 N N . HIS A 1 185 ? -2.449 3.113 -12.155 1.00 92.00 185 HIS A N 1
ATOM 1457 C CA . HIS A 1 185 ? -1.000 2.986 -12.042 1.00 92.00 185 HIS A CA 1
ATOM 1458 C C . HIS A 1 185 ? -0.447 4.125 -11.187 1.00 92.00 185 HIS A C 1
ATOM 1460 O O . HIS A 1 185 ? -0.814 5.283 -11.374 1.00 92.00 185 HIS A O 1
ATOM 1466 N N . GLU A 1 186 ? 0.469 3.814 -10.276 1.00 88.69 186 GLU A N 1
ATOM 1467 C CA . GLU A 1 186 ? 1.212 4.839 -9.548 1.00 88.69 186 GLU A CA 1
ATOM 1468 C C . GLU A 1 186 ? 2.224 5.510 -10.478 1.00 88.69 186 GLU A C 1
ATOM 1470 O O . GLU A 1 186 ? 3.273 4.942 -10.764 1.00 88.69 186 GLU A O 1
ATOM 1475 N N . HIS A 1 187 ? 1.882 6.681 -11.017 1.00 89.44 187 HIS A N 1
ATOM 1476 C CA . HIS A 1 187 ? 2.706 7.372 -12.002 1.00 89.44 187 HIS A CA 1
ATOM 1477 C C . HIS A 1 187 ? 2.610 8.896 -11.876 1.00 89.44 187 HIS A C 1
ATOM 1479 O O . HIS A 1 187 ? 1.540 9.450 -11.639 1.00 89.44 187 HIS A O 1
ATOM 1485 N N . HIS A 1 188 ? 3.738 9.565 -12.096 1.00 87.00 188 HIS A N 1
ATOM 1486 C CA . HIS A 1 188 ? 3.886 11.007 -12.208 1.00 87.00 188 HIS A CA 1
ATOM 1487 C C . HIS A 1 188 ? 4.634 11.334 -13.509 1.00 87.00 188 HIS A C 1
ATOM 1489 O O . HIS A 1 188 ? 5.672 10.715 -13.767 1.00 87.00 188 HIS A O 1
ATOM 1495 N N . PRO A 1 189 ? 4.191 12.327 -14.300 1.00 82.00 189 PRO A N 1
ATOM 1496 C CA . PRO A 1 189 ? 4.791 12.635 -15.602 1.00 82.00 189 PRO A CA 1
ATOM 1497 C C . PRO A 1 189 ? 6.285 12.987 -15.529 1.00 82.00 189 PRO A C 1
ATOM 1499 O O . PRO A 1 189 ? 7.039 12.660 -16.439 1.00 82.00 189 PRO A O 1
ATOM 1502 N N . GLU A 1 190 ? 6.734 13.606 -14.434 1.00 82.31 190 GLU A N 1
ATOM 1503 C CA . GLU A 1 190 ? 8.134 14.035 -14.269 1.00 82.31 190 GLU A CA 1
ATOM 1504 C C . GLU A 1 190 ? 8.957 13.132 -13.340 1.00 82.31 190 GLU A C 1
ATOM 1506 O O . GLU A 1 190 ? 10.183 13.185 -13.345 1.00 82.31 190 GLU A O 1
ATOM 1511 N N . HIS A 1 191 ? 8.306 12.297 -12.527 1.00 79.25 191 HIS A N 1
ATOM 1512 C CA . HIS A 1 191 ? 8.981 11.505 -11.483 1.00 79.25 191 HIS A CA 1
ATOM 1513 C C . HIS A 1 191 ? 8.771 9.996 -11.651 1.00 79.25 191 HIS A C 1
ATOM 1515 O O . HIS A 1 191 ? 9.304 9.192 -10.883 1.00 79.25 191 HIS A O 1
ATOM 1521 N N . GLY A 1 192 ? 8.021 9.595 -12.680 1.00 84.38 192 GLY A N 1
ATOM 1522 C CA . GLY A 1 192 ? 7.673 8.212 -12.946 1.00 84.38 192 GLY A CA 1
ATOM 1523 C C . GLY A 1 192 ? 6.948 7.589 -11.753 1.00 84.38 192 GLY A C 1
ATOM 1524 O O . GLY A 1 192 ? 5.915 8.092 -11.336 1.00 84.38 192 GLY A O 1
ATOM 1525 N N . ARG A 1 193 ? 7.464 6.492 -11.198 1.00 85.19 193 ARG A N 1
ATOM 1526 C CA . ARG A 1 193 ? 6.848 5.762 -10.078 1.00 85.19 193 ARG A CA 1
ATOM 1527 C C . ARG A 1 193 ? 7.098 6.406 -8.704 1.00 85.19 193 ARG A C 1
ATOM 1529 O O . ARG A 1 193 ? 6.445 6.027 -7.745 1.00 85.19 193 ARG A O 1
ATOM 1536 N N . SER A 1 194 ? 7.994 7.391 -8.593 1.00 82.31 194 SER A N 1
ATOM 1537 C CA . SER A 1 194 ? 8.234 8.130 -7.341 1.00 82.31 194 SER A CA 1
ATOM 1538 C C . SER A 1 194 ? 7.239 9.283 -7.201 1.00 82.31 194 SER A C 1
ATOM 1540 O O . SER A 1 194 ? 7.584 10.449 -7.384 1.00 82.31 194 SER A O 1
ATOM 1542 N N . VAL A 1 195 ? 5.974 8.953 -6.948 1.00 87.25 195 VAL A N 1
ATOM 1543 C CA . VAL A 1 195 ? 4.883 9.936 -6.938 1.00 87.25 195 VAL A CA 1
ATOM 1544 C C . VAL A 1 195 ? 4.950 10.814 -5.673 1.00 87.25 195 VAL A C 1
ATOM 1546 O O . VAL A 1 195 ? 4.972 10.280 -4.557 1.00 87.25 195 VAL A O 1
ATOM 1549 N N . PRO A 1 196 ? 4.974 12.157 -5.807 1.00 89.19 196 PRO A N 1
ATOM 1550 C CA . PRO A 1 196 ? 4.911 13.064 -4.662 1.00 89.19 196 PRO A CA 1
ATOM 1551 C C . PRO A 1 196 ? 3.605 12.917 -3.878 1.00 89.19 196 PRO A C 1
ATOM 1553 O O . PRO A 1 196 ? 2.541 12.714 -4.465 1.00 89.19 196 PRO A O 1
ATOM 1556 N N . TYR A 1 197 ? 3.669 13.089 -2.556 1.00 88.38 197 TYR A N 1
ATOM 1557 C CA . TYR A 1 197 ? 2.510 12.91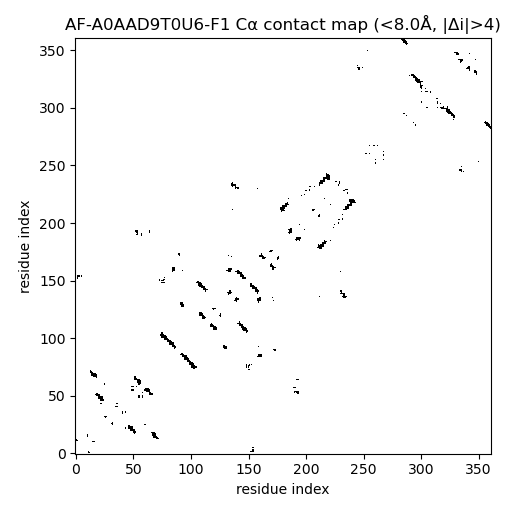1 -1.675 1.00 88.38 197 TYR A CA 1
ATOM 1558 C C . TYR A 1 197 ? 1.331 13.822 -2.045 1.00 88.38 197 TYR A C 1
ATOM 1560 O O . TYR A 1 197 ? 0.206 13.347 -2.167 1.00 88.38 197 TYR A O 1
ATOM 1568 N N . GLU A 1 198 ? 1.586 15.110 -2.291 1.00 93.00 198 GLU A N 1
ATOM 1569 C CA . GLU A 1 198 ? 0.530 16.065 -2.657 1.00 93.00 198 GLU A CA 1
ATOM 1570 C C . GLU A 1 198 ? -0.142 15.702 -3.987 1.00 93.00 198 GLU A C 1
ATOM 1572 O O . GLU A 1 198 ? -1.357 15.825 -4.119 1.00 93.00 198 GLU A O 1
ATOM 1577 N N . PHE A 1 199 ? 0.621 15.173 -4.949 1.00 93.00 199 PHE A N 1
ATOM 1578 C CA . PHE A 1 199 ? 0.066 14.704 -6.218 1.00 93.00 199 PHE A CA 1
ATOM 1579 C C . PHE A 1 199 ? -0.819 13.469 -6.016 1.00 93.00 199 PHE A C 1
ATOM 1581 O O . PHE A 1 199 ? -1.933 13.417 -6.528 1.00 93.00 199 PHE A O 1
ATOM 1588 N N . LEU A 1 200 ? -0.351 12.491 -5.229 1.00 94.06 200 LEU A N 1
ATOM 1589 C CA . LEU A 1 200 ? -1.145 11.322 -4.843 1.00 94.06 200 LEU A CA 1
ATOM 1590 C C . LEU A 1 200 ? -2.445 11.742 -4.137 1.00 94.06 200 LEU A C 1
ATOM 1592 O O . LEU A 1 200 ? -3.511 11.218 -4.446 1.00 94.06 200 LEU A O 1
ATOM 1596 N N . LYS A 1 201 ? -2.376 12.694 -3.206 1.00 96.19 201 LYS A N 1
ATOM 1597 C CA . LYS A 1 201 ? -3.546 13.188 -2.476 1.00 96.19 201 LYS A CA 1
ATOM 1598 C C . LYS A 1 201 ? -4.554 13.875 -3.398 1.00 96.19 201 LYS A C 1
ATOM 1600 O O . LYS A 1 201 ? -5.744 13.577 -3.305 1.00 96.19 201 LYS A O 1
ATOM 1605 N N . GLU A 1 202 ? -4.095 14.751 -4.289 1.00 97.12 202 GLU A N 1
ATOM 1606 C CA . GLU A 1 202 ? -4.962 15.451 -5.245 1.00 97.12 202 GLU A CA 1
ATOM 1607 C C . GLU A 1 202 ? -5.628 14.487 -6.238 1.00 97.12 202 GLU A C 1
ATOM 1609 O O . GLU A 1 202 ? -6.809 14.636 -6.557 1.00 97.12 202 GLU A O 1
ATOM 1614 N N . ASP A 1 203 ? -4.911 13.448 -6.666 1.00 96.19 203 ASP A N 1
ATOM 1615 C CA . ASP A 1 203 ? -5.440 12.375 -7.513 1.00 96.19 203 ASP A CA 1
ATOM 1616 C C . ASP A 1 203 ? -6.625 11.660 -6.827 1.00 96.19 203 ASP A C 1
ATOM 1618 O O . ASP A 1 203 ? -7.722 11.557 -7.383 1.00 96.19 203 ASP A O 1
ATOM 1622 N N . LEU A 1 204 ? -6.470 11.274 -5.554 1.00 97.06 204 LEU A N 1
ATOM 1623 C CA . LEU A 1 204 ? -7.547 10.639 -4.782 1.00 97.06 204 LEU A CA 1
ATOM 1624 C C . LEU A 1 204 ? -8.722 11.592 -4.494 1.00 97.06 204 LEU A C 1
ATOM 1626 O O . LEU A 1 204 ? -9.882 11.175 -4.552 1.00 97.06 204 LEU A O 1
ATOM 1630 N N . LEU A 1 205 ? -8.456 12.873 -4.223 1.00 96.62 205 LEU A N 1
ATOM 1631 C CA . LEU A 1 205 ? -9.500 13.893 -4.055 1.00 96.62 205 LEU A CA 1
ATOM 1632 C C . LEU A 1 205 ? -10.284 14.124 -5.352 1.00 96.62 205 LEU A C 1
ATOM 1634 O O . LEU A 1 205 ? -11.513 14.232 -5.321 1.00 96.62 205 LEU A O 1
ATOM 1638 N N . THR A 1 206 ? -9.598 14.123 -6.495 1.00 95.69 206 THR A N 1
ATOM 1639 C CA . THR A 1 206 ? -10.217 14.209 -7.822 1.00 95.69 206 THR A CA 1
ATOM 1640 C C . THR A 1 206 ? -11.137 13.018 -8.068 1.00 95.69 206 THR A C 1
ATOM 1642 O O . THR A 1 206 ? -12.274 13.190 -8.506 1.00 95.69 206 THR A O 1
ATOM 1645 N N . MET A 1 207 ? -10.713 11.803 -7.717 1.00 94.81 207 MET A N 1
ATOM 1646 C CA . MET A 1 207 ? -11.579 10.626 -7.813 1.00 94.81 207 MET A CA 1
ATOM 1647 C C . MET A 1 207 ? -12.855 10.791 -6.974 1.00 94.81 207 MET A C 1
ATOM 1649 O O . MET A 1 207 ? -13.968 10.580 -7.470 1.00 94.81 207 MET A O 1
ATOM 1653 N N . LYS A 1 208 ? -12.717 11.244 -5.722 1.00 93.12 208 LYS A N 1
ATOM 1654 C CA . LYS A 1 208 ? -13.856 11.491 -4.824 1.00 93.12 208 LYS A CA 1
ATOM 1655 C C . LYS A 1 208 ? -14.815 12.546 -5.377 1.00 93.12 208 LYS A C 1
ATOM 1657 O O . LYS A 1 208 ? -16.027 12.332 -5.326 1.00 93.12 208 LYS A O 1
ATOM 1662 N N . SER A 1 209 ? -14.305 13.640 -5.948 1.00 92.88 209 SER A N 1
ATOM 1663 C CA . SER A 1 209 ? -15.139 14.690 -6.553 1.00 92.88 209 SER A CA 1
ATOM 1664 C C . SER A 1 209 ? -15.885 14.222 -7.811 1.00 92.88 209 SER A C 1
ATOM 1666 O O . SER A 1 209 ? -16.913 14.797 -8.165 1.00 92.88 209 SER A O 1
ATOM 1668 N N . HIS A 1 210 ? -15.441 13.121 -8.427 1.00 92.38 210 HIS A N 1
ATOM 1669 C CA . HIS A 1 210 ? -16.058 12.500 -9.603 1.00 92.38 210 HIS A CA 1
ATOM 1670 C C . HIS A 1 210 ? -16.864 11.229 -9.280 1.00 92.38 210 HIS A C 1
ATOM 1672 O O . HIS A 1 210 ? -17.154 10.425 -10.166 1.00 92.38 210 HIS A O 1
ATOM 1678 N N . ASN A 1 211 ? -17.293 11.057 -8.023 1.00 90.50 211 ASN A N 1
ATOM 1679 C CA . ASN A 1 211 ? -18.128 9.936 -7.561 1.00 90.50 211 ASN A CA 1
ATOM 1680 C C . ASN A 1 211 ? -17.492 8.539 -7.718 1.00 90.50 211 ASN A C 1
ATOM 1682 O O . ASN A 1 211 ? -18.214 7.531 -7.718 1.00 90.50 211 ASN A O 1
ATOM 1686 N N . ILE A 1 212 ? -16.163 8.469 -7.833 1.00 96.06 212 ILE A N 1
ATOM 1687 C CA . ILE A 1 212 ? -15.402 7.219 -7.752 1.00 96.06 212 ILE A CA 1
ATOM 1688 C C . ILE A 1 212 ? -15.299 6.830 -6.275 1.00 96.06 212 ILE A C 1
ATOM 1690 O O . ILE A 1 212 ? -15.040 7.667 -5.410 1.00 96.06 212 ILE A O 1
ATOM 1694 N N . ASN A 1 213 ? -15.534 5.551 -5.979 1.00 94.75 213 ASN A N 1
ATOM 1695 C CA . ASN A 1 213 ? -15.496 5.028 -4.610 1.00 94.75 213 ASN A CA 1
ATOM 1696 C C . ASN A 1 213 ? -14.501 3.879 -4.420 1.00 94.75 213 ASN A C 1
ATOM 1698 O O . ASN A 1 213 ? -14.401 3.358 -3.311 1.00 94.75 213 ASN A O 1
ATOM 1702 N N . ALA A 1 214 ? -13.804 3.461 -5.480 1.00 96.81 214 ALA A N 1
ATOM 1703 C CA . ALA A 1 214 ? -12.919 2.310 -5.446 1.00 96.81 214 ALA A CA 1
ATOM 1704 C C . ALA A 1 214 ? -11.738 2.451 -6.414 1.00 96.81 214 ALA A C 1
ATOM 1706 O O . ALA A 1 214 ? -11.867 3.044 -7.485 1.00 96.81 214 ALA A O 1
ATOM 1707 N N . ILE A 1 215 ? -10.607 1.849 -6.059 1.00 97.88 215 ILE A N 1
ATOM 1708 C CA . ILE A 1 215 ? -9.388 1.804 -6.868 1.00 97.88 215 ILE A CA 1
ATOM 1709 C C . ILE A 1 215 ? -8.898 0.362 -6.938 1.00 97.88 215 ILE A C 1
ATOM 1711 O O . ILE A 1 215 ? -8.906 -0.348 -5.935 1.00 97.88 215 ILE A O 1
ATOM 1715 N N . ARG A 1 216 ? -8.440 -0.052 -8.118 1.00 97.75 216 ARG A N 1
ATOM 1716 C CA . ARG A 1 216 ? -7.594 -1.235 -8.299 1.00 97.75 216 ARG A CA 1
ATOM 1717 C C . ARG A 1 216 ? -6.153 -0.787 -8.527 1.00 97.75 216 ARG A C 1
ATOM 1719 O O . ARG A 1 216 ? -5.917 0.036 -9.417 1.00 97.75 216 ARG A O 1
ATOM 1726 N N . THR A 1 217 ? -5.211 -1.308 -7.740 1.00 95.88 217 THR A N 1
ATOM 1727 C CA . THR A 1 217 ? -3.779 -0.976 -7.844 1.00 95.88 217 THR A CA 1
ATOM 1728 C C . THR A 1 217 ? -3.132 -1.752 -8.994 1.00 95.88 217 THR A C 1
ATOM 1730 O O . THR A 1 217 ? -2.393 -2.712 -8.822 1.00 95.88 217 THR A O 1
ATOM 1733 N N . SER A 1 218 ? -3.461 -1.366 -10.221 1.00 92.31 218 SER A N 1
ATOM 1734 C CA . SER A 1 218 ? -2.962 -2.014 -11.435 1.00 92.31 218 SER A CA 1
ATOM 1735 C C . SER A 1 218 ? -1.450 -1.776 -11.596 1.00 92.31 218 SER A C 1
ATOM 1737 O O . SER A 1 218 ? -1.027 -0.625 -11.722 1.00 92.31 218 SER A O 1
ATOM 1739 N N . HIS A 1 219 ? -0.574 -2.783 -11.604 1.00 91.06 219 HIS A N 1
ATOM 1740 C CA . HIS A 1 219 ? -0.774 -4.226 -11.361 1.00 91.06 219 HIS A CA 1
ATOM 1741 C C . HIS A 1 219 ? 0.191 -4.714 -10.278 1.00 91.06 219 HIS A C 1
ATOM 1743 O O . HIS A 1 219 ? 0.957 -5.647 -10.480 1.00 91.06 219 HIS A O 1
ATOM 1749 N N . GLN A 1 220 ? 0.235 -3.972 -9.176 1.00 89.31 220 GLN A N 1
ATOM 1750 C CA . GLN A 1 220 ? 1.208 -4.125 -8.101 1.00 89.31 220 GLN A CA 1
ATOM 1751 C C . GLN A 1 220 ? 0.722 -3.378 -6.852 1.00 89.31 220 GLN A C 1
ATOM 1753 O O . GLN A 1 220 ? -0.097 -2.455 -6.974 1.00 89.31 220 GLN A O 1
ATOM 1758 N N . PRO A 1 221 ? 1.259 -3.692 -5.663 1.00 91.25 221 PRO A N 1
ATOM 1759 C CA . PRO A 1 221 ? 1.061 -2.847 -4.499 1.00 91.25 221 PRO A CA 1
ATOM 1760 C C . PRO A 1 221 ? 1.613 -1.444 -4.777 1.00 91.25 221 PRO A C 1
ATOM 1762 O O . PRO A 1 221 ? 2.663 -1.287 -5.412 1.00 91.25 221 PRO A O 1
ATOM 1765 N N . ASN A 1 222 ? 0.893 -0.427 -4.315 1.00 91.62 222 ASN A N 1
ATOM 1766 C CA . ASN A 1 222 ? 1.331 0.965 -4.414 1.00 91.62 222 ASN A CA 1
ATOM 1767 C C . ASN A 1 222 ? 2.085 1.378 -3.139 1.00 91.62 222 ASN A C 1
ATOM 1769 O O . ASN A 1 222 ? 2.210 0.608 -2.185 1.00 91.62 222 ASN A O 1
ATOM 1773 N N . ASP A 1 223 ? 2.577 2.611 -3.104 1.00 89.19 223 ASP A N 1
ATOM 1774 C CA . ASP A 1 223 ? 3.133 3.218 -1.900 1.00 89.19 223 ASP A CA 1
ATOM 1775 C C . ASP A 1 223 ? 2.163 3.139 -0.700 1.00 89.19 223 ASP A C 1
ATOM 1777 O O . ASP A 1 223 ? 0.956 3.373 -0.829 1.00 89.19 223 ASP A O 1
ATOM 1781 N N . ILE A 1 224 ? 2.693 2.863 0.500 1.00 89.38 224 ILE A N 1
ATOM 1782 C CA . ILE A 1 224 ? 1.916 2.757 1.748 1.00 89.38 224 ILE A CA 1
ATOM 1783 C C . ILE A 1 224 ? 1.020 3.983 2.013 1.00 89.38 224 ILE A C 1
ATOM 1785 O O . ILE A 1 224 ? -0.066 3.852 2.586 1.00 89.38 224 ILE A O 1
ATOM 1789 N N . ARG A 1 225 ? 1.439 5.169 1.551 1.00 90.75 225 ARG A N 1
ATOM 1790 C CA . ARG A 1 225 ? 0.715 6.440 1.688 1.00 90.75 225 ARG A CA 1
ATOM 1791 C C . ARG A 1 225 ? -0.633 6.411 0.968 1.00 90.75 225 ARG A C 1
ATOM 1793 O O . ARG A 1 225 ? -1.563 7.082 1.411 1.00 90.75 225 ARG A O 1
ATOM 1800 N N . LEU A 1 226 ? -0.779 5.616 -0.097 1.00 94.94 226 LEU A N 1
ATOM 1801 C CA . LEU A 1 226 ? -2.053 5.453 -0.802 1.00 94.94 226 LEU A CA 1
ATOM 1802 C C . LEU A 1 226 ? -3.102 4.782 0.082 1.00 94.94 226 LEU A C 1
ATOM 1804 O O . LEU A 1 226 ? -4.239 5.244 0.126 1.00 94.94 226 LEU A O 1
ATOM 1808 N N . TYR A 1 227 ? -2.732 3.720 0.796 1.00 95.75 227 TYR A N 1
ATOM 1809 C CA . TYR A 1 227 ? -3.656 2.995 1.673 1.00 95.75 227 TYR A CA 1
ATOM 1810 C C . TYR A 1 227 ? -4.060 3.866 2.861 1.00 95.75 227 TYR A C 1
ATOM 1812 O O . TYR A 1 227 ? -5.235 3.928 3.217 1.00 95.75 227 TYR A O 1
ATOM 1820 N N . ASP A 1 228 ? -3.103 4.624 3.404 1.00 94.06 228 ASP A N 1
ATOM 1821 C CA . ASP A 1 228 ? -3.371 5.610 4.441 1.00 94.06 228 ASP A CA 1
ATOM 1822 C C . ASP A 1 228 ? -4.348 6.706 3.953 1.00 94.06 228 ASP A C 1
ATOM 1824 O O . ASP A 1 228 ? -5.297 7.057 4.661 1.00 94.06 228 ASP A O 1
ATOM 1828 N N . LEU A 1 229 ? -4.172 7.246 2.749 1.00 96.75 229 LEU A N 1
ATOM 1829 C CA . LEU A 1 229 ? -5.112 8.227 2.200 1.00 96.75 229 LEU A CA 1
ATOM 1830 C C . LEU A 1 229 ? -6.471 7.604 1.851 1.00 96.75 229 LEU A C 1
ATOM 1832 O O . LEU A 1 229 ? -7.500 8.251 2.033 1.00 96.75 229 LEU A O 1
ATOM 1836 N N . ALA A 1 230 ? -6.508 6.356 1.380 1.00 97.88 230 ALA A N 1
ATOM 1837 C CA . ALA A 1 230 ? -7.749 5.649 1.072 1.00 97.88 230 ALA A CA 1
ATOM 1838 C C . ALA A 1 230 ? -8.593 5.386 2.329 1.00 97.88 230 ALA A C 1
ATOM 1840 O O . ALA A 1 230 ? -9.815 5.560 2.289 1.00 97.88 230 ALA A O 1
ATOM 1841 N N . ASP A 1 231 ? -7.947 5.039 3.448 1.00 97.50 231 ASP A N 1
ATOM 1842 C CA . ASP A 1 231 ? -8.589 4.940 4.760 1.00 97.50 231 ASP A CA 1
ATOM 1843 C C . ASP A 1 231 ? -9.235 6.276 5.156 1.00 97.50 231 ASP A C 1
ATOM 1845 O O . ASP A 1 231 ? -10.377 6.301 5.613 1.00 97.50 231 ASP A O 1
ATOM 1849 N N . GLU A 1 232 ? -8.520 7.390 4.976 1.00 96.88 232 GLU A N 1
ATOM 1850 C CA . GLU A 1 232 ? -8.954 8.730 5.393 1.00 96.88 232 GLU A CA 1
ATOM 1851 C C . GLU A 1 232 ? -10.057 9.321 4.512 1.00 96.88 232 GLU A C 1
ATOM 1853 O O . GLU A 1 232 ? -11.063 9.824 5.008 1.00 96.88 232 GLU A O 1
ATOM 1858 N N . LEU A 1 233 ? -9.873 9.258 3.194 1.00 97.50 233 LEU A N 1
ATOM 1859 C CA . LEU A 1 233 ? -10.779 9.842 2.205 1.00 97.50 233 LEU A CA 1
ATOM 1860 C C . LEU A 1 233 ? -11.989 8.941 1.924 1.00 97.50 233 LEU A C 1
ATOM 1862 O O . LEU A 1 233 ? -12.979 9.385 1.333 1.00 97.50 233 LEU A O 1
ATOM 1866 N N . GLY A 1 234 ? -11.923 7.674 2.335 1.00 97.81 234 GLY A N 1
ATOM 1867 C CA . GLY A 1 234 ? -12.955 6.679 2.098 1.00 97.81 234 GLY A CA 1
ATOM 1868 C C . GLY A 1 234 ? -12.960 6.202 0.651 1.00 97.81 234 GLY A C 1
ATOM 1869 O O . GLY A 1 234 ? -13.773 6.656 -0.159 1.00 97.81 234 GLY A O 1
ATOM 1870 N N . LEU A 1 235 ? -12.074 5.259 0.341 1.00 98.19 235 LEU A N 1
ATOM 1871 C CA . LEU A 1 235 ? -12.005 4.546 -0.936 1.00 98.19 235 LEU A CA 1
ATOM 1872 C C . LEU A 1 235 ? -11.839 3.043 -0.684 1.00 98.19 235 LEU A C 1
ATOM 1874 O O . LEU A 1 235 ? -11.042 2.628 0.153 1.00 98.19 235 LEU A O 1
ATOM 1878 N N . TRP A 1 236 ? -12.574 2.209 -1.422 1.00 97.81 236 TRP A N 1
ATOM 1879 C CA . TRP A 1 236 ? -12.307 0.771 -1.459 1.00 97.81 236 TRP A CA 1
ATOM 1880 C C . TRP A 1 236 ? -11.036 0.513 -2.269 1.00 97.81 236 TRP A C 1
ATOM 1882 O O . TRP A 1 236 ? -10.877 1.071 -3.353 1.00 97.81 236 TRP A O 1
ATOM 1892 N N . VAL A 1 237 ? -10.154 -0.356 -1.786 1.00 97.69 237 VAL A N 1
ATOM 1893 C CA . VAL A 1 237 ? -8.919 -0.711 -2.494 1.00 97.69 237 VAL A CA 1
ATOM 1894 C C . VAL A 1 237 ? -8.947 -2.197 -2.830 1.00 97.69 237 VAL A C 1
ATOM 1896 O O . VAL A 1 237 ? -9.117 -3.037 -1.949 1.00 97.69 237 VAL A O 1
ATOM 1899 N N . MET A 1 238 ? -8.805 -2.508 -4.115 1.00 96.56 238 MET A N 1
ATOM 1900 C CA . MET A 1 238 ? -8.421 -3.826 -4.600 1.00 96.56 238 MET A CA 1
ATOM 1901 C C . MET A 1 238 ? -6.905 -3.814 -4.761 1.00 96.56 238 MET A C 1
ATOM 1903 O O . MET A 1 238 ? -6.391 -3.269 -5.738 1.00 96.56 238 MET A O 1
ATOM 1907 N N . ASP A 1 239 ? -6.231 -4.358 -3.753 1.00 94.25 239 ASP A N 1
ATOM 1908 C CA . ASP A 1 239 ? -4.780 -4.491 -3.720 1.00 94.25 239 ASP A CA 1
ATOM 1909 C C . ASP A 1 239 ? -4.359 -5.697 -4.566 1.00 94.25 239 ASP A C 1
ATOM 1911 O O . ASP A 1 239 ? -4.879 -6.803 -4.388 1.00 94.25 239 ASP A O 1
ATOM 1915 N N . GLU A 1 240 ? -3.475 -5.468 -5.528 1.00 91.06 240 GLU A N 1
ATOM 1916 C CA . GLU A 1 240 ? -3.046 -6.462 -6.509 1.00 91.06 240 GLU A CA 1
ATOM 1917 C C . GLU A 1 240 ? -1.576 -6.825 -6.310 1.00 91.06 240 GLU A C 1
ATOM 1919 O O . GLU A 1 240 ? -0.735 -5.952 -6.129 1.00 91.06 240 GLU A O 1
ATOM 1924 N N . TYR A 1 241 ? -1.261 -8.121 -6.359 1.00 80.62 241 TYR A N 1
ATOM 1925 C CA . TYR A 1 241 ? 0.122 -8.594 -6.320 1.00 80.62 241 TYR A CA 1
ATOM 1926 C C . TYR A 1 241 ? 0.893 -8.164 -7.569 1.00 80.62 241 TYR A C 1
ATOM 1928 O O . TYR A 1 241 ? 0.343 -8.171 -8.666 1.00 80.62 241 TYR A O 1
ATOM 1936 N N . ASP A 1 242 ? 2.187 -7.883 -7.398 1.00 87.31 242 ASP A N 1
ATOM 1937 C CA . ASP A 1 242 ? 3.106 -7.594 -8.501 1.00 87.31 242 ASP A CA 1
ATOM 1938 C C . ASP A 1 242 ? 3.484 -8.891 -9.230 1.00 87.31 242 ASP A C 1
ATOM 1940 O O . ASP A 1 242 ? 4.493 -9.540 -8.938 1.00 87.31 242 ASP A O 1
ATOM 1944 N N . LEU A 1 243 ? 2.590 -9.335 -10.112 1.00 81.38 243 LEU A N 1
ATOM 1945 C CA . LEU A 1 243 ? 2.773 -10.524 -10.933 1.00 81.38 243 LEU A CA 1
ATOM 1946 C C . LEU A 1 243 ? 2.122 -10.318 -12.299 1.00 81.38 243 LEU A C 1
ATOM 1948 O O . LEU A 1 243 ? 0.926 -10.544 -12.481 1.00 81.38 243 LEU A O 1
ATOM 1952 N N . GLU A 1 244 ? 2.936 -9.958 -13.286 1.00 73.81 244 GLU A N 1
ATOM 1953 C CA . GLU A 1 244 ? 2.491 -9.824 -14.669 1.00 73.81 244 GLU A CA 1
ATOM 1954 C C . GLU A 1 244 ? 3.482 -10.507 -15.623 1.00 73.81 244 GLU A C 1
ATOM 1956 O O . GLU A 1 244 ? 4.606 -10.055 -15.831 1.00 73.81 244 GLU A O 1
ATOM 1961 N N . CYS A 1 245 ? 3.058 -11.621 -16.229 1.00 74.12 245 CYS A N 1
ATOM 1962 C CA . CYS A 1 245 ? 3.870 -12.409 -17.168 1.00 74.12 245 CYS A CA 1
ATOM 1963 C C . CYS A 1 245 ? 3.241 -12.478 -18.566 1.00 74.12 245 CYS A C 1
ATOM 1965 O O . CYS A 1 245 ? 3.376 -13.484 -19.262 1.00 74.12 245 CYS A O 1
ATOM 1967 N N . HIS A 1 246 ? 2.548 -11.411 -18.985 1.00 64.25 246 HIS A N 1
ATOM 1968 C CA . HIS A 1 246 ? 1.777 -11.372 -20.235 1.00 64.25 246 HIS A CA 1
ATOM 1969 C C . HIS A 1 246 ? 2.596 -11.857 -21.445 1.00 64.25 246 HIS A C 1
ATOM 1971 O O . HIS A 1 246 ? 2.083 -12.611 -22.268 1.00 64.25 246 HIS A O 1
ATOM 1977 N N . GLY A 1 247 ? 3.889 -11.515 -21.520 1.00 58.16 247 GLY A N 1
ATOM 1978 C CA . GLY A 1 247 ? 4.749 -11.867 -22.660 1.00 58.16 247 GLY A CA 1
ATOM 1979 C C . GLY A 1 247 ? 4.858 -13.372 -22.926 1.00 58.16 247 GLY A C 1
ATOM 1980 O O . GLY A 1 247 ? 5.058 -13.781 -24.066 1.00 58.16 247 GLY A O 1
ATOM 1981 N N . LEU A 1 248 ? 4.647 -14.214 -21.910 1.00 61.88 248 LEU A N 1
ATOM 1982 C CA . LEU A 1 248 ? 4.631 -15.666 -22.086 1.00 61.88 248 LEU A CA 1
ATOM 1983 C C . LEU A 1 248 ? 3.391 -16.152 -22.852 1.00 61.88 248 LEU A C 1
ATOM 1985 O O . LEU A 1 248 ? 3.478 -17.145 -23.569 1.00 61.88 248 LEU A O 1
ATOM 1989 N N . GLY A 1 249 ? 2.263 -15.443 -22.755 1.00 56.34 249 GLY A N 1
ATOM 1990 C CA . GLY A 1 249 ? 1.046 -15.753 -23.507 1.00 56.34 249 GLY A CA 1
ATOM 1991 C C . GLY A 1 249 ? 1.188 -15.491 -25.009 1.00 56.34 249 GLY A C 1
ATOM 1992 O O . GLY A 1 249 ? 0.688 -16.267 -25.819 1.00 56.34 249 GLY A O 1
ATOM 1993 N N . GLU A 1 250 ? 1.922 -14.447 -25.405 1.00 58.28 250 GLU A N 1
ATOM 1994 C CA . GLU A 1 250 ? 2.220 -14.190 -26.823 1.00 58.28 25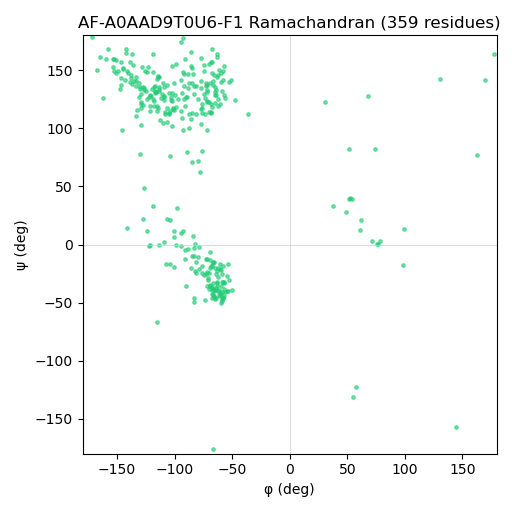0 GLU A CA 1
ATOM 1995 C C . GLU A 1 250 ? 3.134 -15.271 -27.406 1.00 58.28 250 GLU A C 1
ATOM 1997 O O . GLU A 1 250 ? 2.885 -15.776 -28.501 1.00 58.28 250 GLU A O 1
ATOM 2002 N N . ILE A 1 251 ? 4.159 -15.682 -26.652 1.00 57.31 251 ILE A N 1
ATOM 2003 C CA . ILE A 1 251 ? 5.027 -16.807 -27.022 1.00 57.31 251 ILE A CA 1
ATOM 2004 C C . ILE A 1 251 ? 4.192 -18.087 -27.160 1.00 57.31 251 ILE A C 1
ATOM 2006 O O . ILE A 1 251 ? 4.355 -18.831 -28.129 1.00 57.31 251 ILE A O 1
ATOM 2010 N N . ASP A 1 252 ? 3.252 -18.321 -26.240 1.00 54.19 252 ASP A N 1
ATOM 2011 C CA . ASP A 1 252 ? 2.340 -19.462 -26.280 1.00 54.19 252 ASP A CA 1
ATOM 2012 C C . ASP A 1 252 ? 1.487 -19.475 -27.560 1.00 54.19 252 ASP A C 1
ATOM 2014 O O . ASP A 1 252 ? 1.490 -20.470 -28.289 1.00 54.19 252 ASP A O 1
ATOM 2018 N N . GLN A 1 253 ? 0.841 -18.356 -27.898 1.00 56.34 253 GLN A N 1
ATOM 2019 C CA . GLN A 1 253 ? 0.021 -18.219 -29.107 1.00 56.34 253 GLN A CA 1
ATOM 2020 C C . GLN A 1 253 ? 0.838 -18.333 -30.399 1.00 56.34 253 GLN A C 1
ATOM 2022 O O . GLN A 1 253 ? 0.385 -18.948 -31.370 1.00 56.34 253 GLN A O 1
ATOM 2027 N N . ASN A 1 254 ? 2.048 -17.770 -30.415 1.00 61.12 254 ASN A N 1
ATOM 2028 C CA . ASN A 1 254 ? 2.933 -17.796 -31.577 1.00 61.12 254 ASN A CA 1
ATOM 2029 C C . ASN A 1 254 ? 3.618 -19.156 -31.774 1.00 61.12 254 ASN A C 1
ATOM 2031 O O . ASN A 1 254 ? 3.944 -19.504 -32.907 1.00 61.12 254 ASN A O 1
ATOM 2035 N N . SER A 1 255 ? 3.769 -19.959 -30.715 1.00 60.28 255 SER A N 1
ATOM 2036 C CA . SER A 1 255 ? 4.298 -21.332 -30.789 1.00 60.28 255 SER A CA 1
ATOM 2037 C C . SER A 1 255 ? 3.335 -22.341 -31.437 1.00 60.28 255 SER A C 1
ATOM 2039 O O . SER A 1 255 ? 3.729 -23.466 -31.751 1.00 60.28 255 SER A O 1
ATOM 2041 N N . VAL A 1 256 ? 2.066 -21.962 -31.633 1.00 60.78 256 VAL A N 1
ATOM 2042 C CA . VAL A 1 256 ? 1.028 -22.804 -32.239 1.00 60.78 256 VAL A CA 1
ATOM 2043 C C . VAL A 1 256 ? 0.804 -22.378 -33.693 1.00 60.78 256 VAL A C 1
ATOM 2045 O O . VAL A 1 256 ? 0.595 -21.197 -33.990 1.00 60.78 256 VAL A O 1
ATOM 2048 N N . ALA A 1 257 ? 0.823 -23.357 -34.607 1.00 66.56 257 ALA A N 1
ATOM 2049 C CA . ALA A 1 257 ? 0.548 -23.144 -36.028 1.00 66.56 257 ALA A CA 1
ATOM 2050 C C . ALA A 1 257 ? -0.773 -22.377 -36.231 1.00 66.56 257 ALA A C 1
ATOM 2052 O O . ALA A 1 257 ? -1.737 -22.582 -35.491 1.00 66.56 257 ALA A O 1
ATOM 2053 N N . VAL A 1 258 ? -0.808 -21.471 -37.215 1.00 71.25 258 VAL A N 1
ATOM 2054 C CA . VAL A 1 258 ? -1.912 -20.510 -37.424 1.00 71.25 258 VAL A CA 1
ATOM 2055 C C . VAL A 1 258 ? -3.272 -21.205 -37.518 1.00 71.25 258 VAL A C 1
ATOM 2057 O O . VAL A 1 258 ? -4.249 -20.747 -36.927 1.00 71.25 258 VAL A O 1
ATOM 2060 N N . ASP A 1 259 ? -3.318 -22.350 -38.194 1.00 77.81 259 ASP A N 1
ATOM 2061 C CA . ASP A 1 259 ? -4.504 -23.184 -38.374 1.00 77.81 259 ASP A CA 1
ATOM 2062 C C . ASP A 1 259 ? -5.010 -23.826 -37.072 1.00 77.81 259 ASP A C 1
ATOM 2064 O O . ASP A 1 259 ? -6.158 -24.249 -37.019 1.00 77.81 259 ASP A O 1
ATOM 2068 N N . LYS A 1 260 ? -4.206 -23.850 -36.004 1.00 65.75 260 LYS A N 1
ATOM 2069 C CA . LYS A 1 260 ? -4.512 -24.467 -34.701 1.00 65.75 260 LYS A CA 1
ATOM 2070 C C . LYS A 1 260 ? -4.751 -23.461 -33.573 1.00 65.75 260 LYS A C 1
ATOM 2072 O O . LYS A 1 260 ? -5.018 -23.858 -32.443 1.00 65.75 260 LYS A O 1
ATOM 2077 N N . ARG A 1 261 ? -4.703 -22.154 -33.849 1.00 68.94 261 ARG A N 1
ATOM 2078 C CA . ARG A 1 261 ? -4.913 -21.104 -32.829 1.00 68.94 261 ARG A CA 1
ATOM 2079 C C . ARG A 1 261 ? -6.346 -21.029 -32.294 1.00 68.94 261 ARG A C 1
ATOM 2081 O O . ARG A 1 261 ? -6.553 -20.482 -31.217 1.00 68.94 261 ARG A O 1
ATOM 2088 N N . HIS A 1 262 ? -7.306 -21.599 -33.025 1.00 74.44 262 HIS A N 1
ATOM 2089 C CA . HIS A 1 262 ? -8.715 -21.692 -32.634 1.00 74.44 262 HIS A CA 1
ATOM 2090 C C . HIS A 1 262 ? -8.982 -22.711 -31.511 1.00 74.44 262 HIS A C 1
ATOM 2092 O O . HIS A 1 262 ? -10.082 -22.726 -30.964 1.00 74.44 262 HIS A O 1
ATOM 2098 N N . LEU A 1 263 ? -8.005 -23.569 -31.195 1.00 69.88 263 LEU A N 1
ATOM 2099 C CA . LEU A 1 263 ? -8.106 -24.572 -30.136 1.00 69.88 263 LEU A CA 1
ATOM 2100 C C . LEU A 1 263 ? -8.107 -23.920 -28.748 1.00 69.88 263 LEU A C 1
ATOM 2102 O O . LEU A 1 263 ? -7.561 -22.827 -28.560 1.00 69.88 263 LEU A O 1
ATOM 2106 N N . ILE A 1 264 ? -8.682 -24.605 -27.761 1.00 70.81 264 ILE A N 1
ATOM 2107 C CA . ILE A 1 264 ? -8.625 -24.145 -26.366 1.00 70.81 264 ILE A CA 1
ATOM 2108 C C . ILE A 1 264 ? -7.248 -24.437 -25.753 1.00 70.81 264 ILE A C 1
ATOM 2110 O O . ILE A 1 264 ? -6.501 -25.290 -26.236 1.00 70.81 264 ILE A O 1
ATOM 2114 N N . ASP A 1 265 ? -6.900 -23.744 -24.670 1.00 57.00 265 ASP A N 1
ATOM 2115 C CA . ASP A 1 265 ? -5.541 -23.790 -24.103 1.00 57.00 265 ASP A CA 1
ATOM 2116 C C . ASP A 1 265 ? -5.110 -25.202 -23.685 1.00 57.00 265 ASP A C 1
ATOM 2118 O O . ASP A 1 265 ? -3.974 -25.605 -23.933 1.00 57.00 265 ASP A O 1
ATOM 2122 N N . GLN A 1 266 ? -6.040 -26.008 -23.168 1.00 57.81 266 GLN A N 1
ATOM 2123 C CA . GLN A 1 266 ? -5.774 -27.407 -22.827 1.00 57.81 266 GLN A CA 1
ATOM 2124 C C . GLN A 1 266 ? -5.386 -28.257 -24.054 1.00 57.81 266 GLN A C 1
ATOM 2126 O O . GLN A 1 266 ? -4.465 -29.067 -23.986 1.00 57.81 266 GLN A O 1
ATOM 2131 N N . GLU A 1 267 ? -6.030 -28.044 -25.202 1.00 61.25 267 GLU A N 1
ATOM 2132 C CA . GLU A 1 267 ? -5.751 -28.785 -26.441 1.00 61.25 267 GLU A CA 1
ATOM 2133 C C . GLU A 1 267 ? -4.407 -28.370 -27.057 1.00 61.25 267 GLU A C 1
ATOM 2135 O O . GLU A 1 267 ? -3.664 -29.209 -27.574 1.00 61.25 267 GLU A O 1
ATOM 2140 N N . LYS A 1 268 ? -4.054 -27.079 -26.956 1.00 61.41 268 LYS A N 1
ATOM 2141 C CA . LYS A 1 268 ? -2.730 -26.567 -27.346 1.00 61.41 268 LYS A CA 1
ATOM 2142 C C . LYS A 1 268 ? -1.619 -27.205 -26.509 1.00 61.41 268 LYS A C 1
ATOM 2144 O O . LYS A 1 268 ? -0.567 -27.538 -27.056 1.00 61.41 268 LYS A O 1
ATOM 2149 N N . ILE A 1 269 ? -1.857 -27.411 -25.211 1.00 54.12 269 ILE A N 1
ATOM 2150 C CA . ILE A 1 269 ? -0.926 -28.075 -24.287 1.00 54.12 269 ILE A CA 1
ATOM 2151 C C . ILE A 1 269 ? -0.735 -29.551 -24.663 1.00 54.12 269 ILE A C 1
ATOM 2153 O O . ILE A 1 269 ? 0.401 -30.023 -24.757 1.00 54.12 269 ILE A O 1
ATOM 2157 N N . ASP A 1 270 ? -1.816 -30.273 -24.952 1.00 54.38 270 ASP A N 1
ATOM 2158 C CA . ASP A 1 270 ? -1.762 -31.710 -25.241 1.00 54.38 270 ASP A CA 1
ATOM 2159 C C . ASP A 1 270 ? -1.016 -32.030 -26.549 1.00 54.38 270 ASP A C 1
ATOM 2161 O O . ASP A 1 270 ? -0.285 -33.027 -26.630 1.00 54.38 270 ASP A O 1
ATOM 2165 N N . LEU A 1 271 ? -1.113 -31.146 -27.550 1.00 53.72 271 LEU A N 1
ATOM 2166 C CA . LEU A 1 271 ? -0.396 -31.248 -28.828 1.00 53.72 271 LEU A CA 1
ATOM 2167 C C . LEU A 1 271 ? 1.136 -31.198 -28.689 1.00 53.72 271 LEU A C 1
ATOM 2169 O O . LEU A 1 271 ? 1.845 -31.665 -29.581 1.00 53.72 271 LEU A O 1
ATOM 2173 N N . ARG A 1 272 ? 1.659 -30.677 -27.574 1.00 53.69 272 ARG A N 1
ATOM 2174 C CA . ARG A 1 272 ? 3.102 -30.495 -27.332 1.00 53.69 272 ARG A CA 1
ATOM 2175 C C . ARG A 1 272 ? 3.801 -31.749 -26.785 1.00 53.69 272 ARG A C 1
ATOM 2177 O O . ARG A 1 272 ? 5.025 -31.787 -26.709 1.00 53.69 272 ARG A O 1
ATOM 2184 N N . SER A 1 273 ? 3.056 -32.784 -26.388 1.00 40.03 273 SER A N 1
ATOM 2185 C CA . SER A 1 273 ? 3.531 -33.802 -25.433 1.00 40.03 273 SER A CA 1
ATOM 2186 C C . SER A 1 273 ? 4.151 -35.098 -25.999 1.00 40.03 273 SER A C 1
ATOM 2188 O O . SER A 1 273 ? 4.402 -36.025 -25.228 1.00 40.03 273 SER A O 1
ATOM 2190 N N . ARG A 1 274 ? 4.451 -35.232 -27.302 1.00 37.72 274 ARG A N 1
ATOM 2191 C CA . ARG A 1 274 ? 4.897 -36.532 -27.863 1.00 37.72 274 ARG A CA 1
ATOM 2192 C C . ARG A 1 274 ? 6.185 -36.462 -28.687 1.00 37.72 274 ARG A C 1
ATOM 2194 O O . ARG A 1 274 ? 6.121 -36.154 -29.868 1.00 37.72 274 ARG A O 1
ATOM 2201 N N . ASN A 1 275 ? 7.321 -36.898 -28.121 1.00 34.44 275 ASN A N 1
ATOM 2202 C CA . ASN A 1 275 ? 8.231 -37.796 -28.857 1.00 34.44 275 ASN A CA 1
ATOM 2203 C C . ASN A 1 275 ? 9.238 -38.550 -27.945 1.00 34.44 275 ASN A C 1
ATOM 2205 O O . ASN A 1 275 ? 9.976 -37.905 -27.191 1.00 34.44 275 ASN A O 1
ATOM 2209 N N . PRO A 1 276 ? 9.317 -39.898 -28.007 1.00 41.12 276 PRO A N 1
ATOM 2210 C CA . PRO A 1 276 ? 10.236 -40.716 -27.223 1.00 41.12 276 PRO A CA 1
ATOM 2211 C C . PRO A 1 276 ? 11.461 -41.142 -28.052 1.00 41.12 276 PRO A C 1
ATOM 2213 O O . PRO A 1 276 ? 11.343 -41.927 -28.986 1.00 41.12 276 PRO A O 1
ATOM 2216 N N . ALA A 1 277 ? 12.666 -40.703 -27.681 1.00 32.03 277 ALA A N 1
ATOM 2217 C CA . ALA A 1 277 ? 13.906 -41.303 -28.185 1.00 32.03 277 ALA A CA 1
ATOM 2218 C C . ALA A 1 277 ? 15.077 -41.136 -27.201 1.00 32.03 277 ALA A C 1
ATOM 2220 O O . ALA A 1 277 ? 15.088 -40.250 -26.345 1.00 32.03 277 ALA A O 1
ATOM 2221 N N . ARG A 1 278 ? 16.003 -42.092 -27.299 1.00 35.12 278 ARG A N 1
ATOM 2222 C CA . ARG A 1 278 ? 16.911 -42.662 -26.288 1.00 35.12 278 ARG A CA 1
ATOM 2223 C C . ARG A 1 278 ? 18.288 -41.976 -26.158 1.00 35.12 278 ARG A C 1
ATOM 2225 O O . ARG A 1 278 ? 18.778 -41.403 -27.115 1.00 35.12 278 ARG A O 1
ATOM 2232 N N . LYS A 1 279 ? 18.899 -42.214 -24.980 1.00 39.88 279 LYS A N 1
ATOM 2233 C CA . LYS A 1 279 ? 20.319 -42.496 -24.617 1.00 39.88 279 LYS A CA 1
ATOM 2234 C C . LYS A 1 279 ? 21.470 -41.899 -25.462 1.00 39.88 279 LYS A C 1
ATOM 2236 O O . LYS A 1 279 ? 21.664 -42.361 -26.576 1.00 39.88 279 LYS A O 1
ATOM 2241 N N . SER A 1 280 ? 22.372 -41.131 -24.831 1.00 33.75 280 SER A N 1
ATOM 2242 C CA . SER A 1 280 ? 23.755 -41.549 -24.468 1.00 33.75 280 SER A CA 1
ATOM 2243 C C . SER A 1 280 ? 24.563 -40.415 -23.803 1.00 33.75 280 SER A C 1
ATOM 2245 O O . SER A 1 280 ? 24.193 -39.248 -23.873 1.00 33.75 280 SER A O 1
ATOM 2247 N N . GLU A 1 281 ? 25.665 -40.800 -23.158 1.00 41.44 281 GLU A N 1
ATOM 2248 C CA . GLU A 1 281 ? 26.642 -40.019 -22.386 1.00 41.44 281 GLU A CA 1
ATOM 2249 C C . GLU A 1 281 ? 27.504 -39.102 -23.278 1.00 41.44 281 GLU A C 1
ATOM 2251 O O . GLU A 1 281 ? 28.283 -39.620 -24.068 1.00 41.44 281 GLU A O 1
ATOM 2256 N N . LYS A 1 282 ? 27.387 -37.768 -23.167 1.00 33.34 282 LYS A N 1
ATOM 2257 C CA . LYS A 1 282 ? 28.337 -36.762 -23.703 1.00 33.34 282 LYS A CA 1
ATOM 2258 C C . LYS A 1 282 ? 28.035 -35.368 -23.122 1.00 33.34 282 LYS A C 1
ATOM 2260 O O . LYS A 1 282 ? 26.891 -35.075 -22.774 1.00 33.34 282 LYS A O 1
ATOM 2265 N N . ALA A 1 283 ? 29.063 -34.529 -22.986 1.00 44.59 283 ALA A N 1
ATOM 2266 C CA . ALA A 1 283 ? 28.955 -33.133 -22.544 1.00 44.59 283 ALA A CA 1
ATOM 2267 C C . ALA A 1 283 ? 28.650 -32.195 -23.729 1.00 44.59 283 ALA A C 1
ATOM 2269 O O . ALA A 1 283 ? 28.992 -32.523 -24.859 1.00 44.59 283 ALA A O 1
ATOM 2270 N N . LEU A 1 284 ? 28.003 -31.045 -23.477 1.00 41.62 284 LEU A N 1
ATOM 2271 C CA . LEU A 1 284 ? 27.520 -30.132 -24.522 1.00 41.62 284 LEU A CA 1
ATOM 2272 C C . LEU A 1 284 ? 28.346 -28.836 -24.574 1.00 41.62 284 LEU A C 1
ATOM 2274 O O . LEU A 1 284 ? 28.447 -28.128 -23.572 1.00 41.62 284 LEU A O 1
ATOM 2278 N N . LYS A 1 285 ? 28.893 -28.517 -25.749 1.00 45.06 285 LYS A N 1
ATOM 2279 C CA . LYS A 1 285 ? 29.421 -27.193 -26.116 1.00 45.06 285 LYS A CA 1
ATOM 2280 C C . LYS A 1 285 ? 28.543 -26.631 -27.238 1.00 45.06 285 LYS A C 1
ATOM 2282 O O . LYS A 1 285 ? 28.068 -27.402 -28.062 1.00 45.06 285 LYS A O 1
ATOM 2287 N N . ALA A 1 286 ? 28.318 -25.319 -27.265 1.00 49.44 286 ALA A N 1
ATOM 2288 C CA . ALA A 1 286 ? 27.563 -24.649 -28.325 1.00 49.44 286 ALA A CA 1
ATOM 2289 C C . ALA A 1 286 ? 28.393 -23.495 -28.908 1.00 49.44 286 ALA A C 1
ATOM 2291 O O . ALA A 1 286 ? 29.006 -22.734 -28.158 1.00 49.44 286 ALA A O 1
ATOM 2292 N N . ARG A 1 287 ? 28.425 -23.384 -30.240 1.00 52.41 287 ARG A N 1
ATOM 2293 C CA . ARG A 1 287 ? 29.060 -22.295 -30.995 1.00 52.41 287 ARG A CA 1
ATOM 2294 C C . ARG A 1 287 ? 28.035 -21.770 -31.997 1.00 52.41 287 ARG A C 1
ATOM 2296 O O . ARG A 1 287 ? 27.554 -22.542 -32.812 1.00 52.41 287 ARG A O 1
ATOM 2303 N N . PHE A 1 288 ? 27.728 -20.478 -31.943 1.00 55.84 288 PHE A N 1
ATOM 2304 C CA . PHE A 1 288 ? 26.641 -19.851 -32.709 1.00 55.84 288 PHE A CA 1
ATOM 2305 C C . PHE A 1 288 ? 27.119 -19.161 -33.998 1.00 55.84 288 PHE A C 1
ATOM 2307 O O . PHE A 1 288 ? 26.555 -18.152 -34.403 1.00 55.84 288 PHE A O 1
ATOM 2314 N N . GLY A 1 289 ? 28.177 -19.667 -34.642 1.00 61.78 289 GLY A N 1
ATOM 2315 C CA . GLY A 1 289 ? 28.732 -19.035 -35.850 1.00 61.78 289 GLY A CA 1
ATOM 2316 C C . GLY A 1 289 ? 29.102 -17.557 -35.637 1.00 61.78 289 GLY A C 1
ATOM 2317 O O . GLY A 1 289 ? 29.759 -17.235 -34.647 1.00 61.78 289 GLY A O 1
ATOM 2318 N N . ASP A 1 290 ? 28.665 -16.689 -36.557 1.00 58.19 290 ASP A N 1
ATOM 2319 C CA . ASP A 1 290 ? 28.882 -15.229 -36.548 1.00 58.19 290 ASP A CA 1
ATOM 2320 C C . ASP A 1 290 ? 27.737 -14.438 -35.869 1.00 58.19 290 ASP A C 1
ATOM 2322 O O . ASP A 1 290 ? 27.653 -13.214 -35.989 1.00 58.19 290 ASP A O 1
ATOM 2326 N N . LEU A 1 291 ? 26.826 -15.120 -35.166 1.00 58.22 291 LEU A N 1
ATOM 2327 C CA . LEU A 1 291 ? 25.648 -14.507 -34.553 1.00 58.22 291 LEU A CA 1
ATOM 2328 C C . LEU A 1 291 ? 26.028 -13.757 -33.270 1.00 58.22 291 LEU A C 1
ATOM 2330 O O . LEU A 1 291 ? 26.265 -14.364 -32.223 1.00 58.22 291 LEU A O 1
ATOM 2334 N N . GLN A 1 292 ? 26.089 -12.426 -33.348 1.00 55.19 292 GLN A N 1
ATOM 2335 C CA . GLN A 1 292 ? 26.233 -11.574 -32.167 1.00 55.19 292 GLN A CA 1
ATOM 2336 C C . GLN A 1 292 ? 24.967 -11.662 -31.299 1.00 55.19 292 GLN A C 1
ATOM 2338 O O . GLN A 1 292 ? 23.861 -11.704 -31.824 1.00 55.19 292 GLN A O 1
ATOM 2343 N N . GLU A 1 293 ? 25.153 -11.688 -29.974 1.00 61.34 293 GLU A N 1
ATOM 2344 C CA . GLU A 1 293 ? 24.096 -11.707 -28.939 1.00 61.34 293 GLU A CA 1
ATOM 2345 C C . GLU A 1 293 ? 23.351 -13.036 -28.717 1.00 61.34 293 GLU A C 1
ATOM 2347 O O . GLU A 1 293 ? 22.532 -13.125 -27.802 1.00 61.34 293 GLU A O 1
ATOM 2352 N N . ALA A 1 294 ? 23.698 -14.098 -29.449 1.00 64.75 294 ALA A N 1
ATOM 2353 C CA . ALA A 1 294 ? 23.171 -15.429 -29.172 1.00 64.75 294 ALA A CA 1
ATOM 2354 C C . ALA A 1 294 ? 23.630 -15.936 -27.791 1.00 64.75 294 ALA A C 1
ATOM 2356 O O . ALA A 1 294 ? 24.821 -15.958 -27.465 1.00 64.75 294 ALA A O 1
ATOM 2357 N N . SER A 1 295 ? 22.673 -16.379 -26.985 1.00 66.81 295 SER A N 1
ATOM 2358 C CA . SER A 1 295 ? 22.884 -16.980 -25.674 1.00 66.81 295 SER A CA 1
ATOM 2359 C C . SER A 1 295 ? 22.354 -18.407 -25.659 1.00 66.81 295 SER A C 1
ATOM 2361 O O . SER A 1 295 ? 21.584 -18.833 -26.521 1.00 66.81 295 SER A O 1
ATOM 2363 N N . PHE A 1 296 ? 22.770 -19.175 -24.660 1.00 73.00 296 PHE A N 1
ATOM 2364 C CA . PHE A 1 296 ? 22.128 -20.442 -24.379 1.00 73.00 296 PHE A CA 1
ATOM 2365 C C . PHE A 1 296 ? 22.079 -20.736 -22.898 1.00 73.00 296 PHE A C 1
ATOM 2367 O O . PHE A 1 296 ? 22.955 -20.358 -22.121 1.00 73.00 296 PHE A O 1
ATOM 2374 N N . GLN A 1 297 ? 21.070 -21.506 -22.522 1.00 75.25 297 GLN A N 1
ATOM 2375 C CA . GLN A 1 297 ? 20.939 -22.042 -21.184 1.00 75.25 297 GLN A CA 1
ATOM 2376 C C . GLN A 1 297 ? 20.914 -23.559 -21.246 1.00 75.25 297 GLN A C 1
ATOM 2378 O O . GLN A 1 297 ? 20.078 -24.138 -21.928 1.00 75.25 297 GLN A O 1
ATOM 2383 N N . ALA A 1 298 ? 21.773 -24.207 -20.463 1.00 74.06 298 ALA A N 1
ATOM 2384 C CA . ALA A 1 298 ? 21.722 -25.639 -20.209 1.00 74.06 298 ALA A CA 1
ATOM 2385 C C . ALA A 1 298 ? 21.160 -25.889 -18.801 1.00 74.06 298 ALA A C 1
ATOM 2387 O O . ALA A 1 298 ? 21.794 -25.546 -17.807 1.00 74.06 298 ALA A O 1
ATOM 2388 N N . SER A 1 299 ? 19.970 -26.480 -18.694 1.00 83.50 299 SER A N 1
ATOM 2389 C CA . SER A 1 299 ? 19.308 -26.747 -17.410 1.00 83.50 299 SER A CA 1
ATOM 2390 C C . SER A 1 299 ? 18.873 -28.202 -17.283 1.00 83.50 299 SER A C 1
ATOM 2392 O O . SER A 1 299 ? 18.578 -28.869 -18.269 1.00 83.50 299 SER A O 1
ATOM 2394 N N . ARG A 1 300 ? 18.797 -28.704 -16.048 1.00 82.81 300 ARG A N 1
ATOM 2395 C CA . ARG A 1 300 ? 18.171 -30.000 -15.743 1.00 82.81 300 ARG A CA 1
ATOM 2396 C C . ARG A 1 300 ? 16.670 -29.882 -15.483 1.00 82.81 300 ARG A C 1
ATOM 2398 O O . ARG A 1 300 ? 16.022 -30.904 -15.312 1.00 82.81 300 ARG A O 1
ATOM 2405 N N . TYR A 1 301 ? 16.114 -28.676 -15.477 1.00 84.88 301 TYR A N 1
ATOM 2406 C CA . TYR A 1 301 ? 14.709 -28.422 -15.156 1.00 84.88 301 TYR A CA 1
ATOM 2407 C C . TYR A 1 301 ? 13.979 -27.841 -16.365 1.00 84.88 301 TYR A C 1
ATOM 2409 O O . TYR A 1 301 ? 14.460 -26.885 -16.992 1.00 84.88 301 TYR A O 1
ATOM 2417 N N . ARG A 1 302 ? 12.811 -28.403 -16.704 1.00 79.12 302 ARG A N 1
ATOM 2418 C CA . ARG A 1 302 ? 11.944 -27.810 -17.733 1.00 79.12 302 ARG A CA 1
ATOM 2419 C C . ARG A 1 302 ? 11.397 -26.492 -17.213 1.00 79.12 302 ARG A C 1
ATOM 2421 O O . ARG A 1 302 ? 11.305 -26.287 -16.009 1.00 79.12 302 ARG A O 1
ATOM 2428 N N . THR A 1 303 ? 10.999 -25.604 -18.122 1.00 75.69 303 THR A N 1
ATOM 2429 C CA . THR A 1 303 ? 10.409 -24.314 -17.726 1.00 75.69 303 THR A CA 1
ATOM 2430 C C . THR A 1 303 ? 9.167 -24.552 -16.873 1.00 75.69 303 THR A C 1
ATOM 2432 O O . THR A 1 303 ? 9.028 -23.937 -15.831 1.00 75.69 303 THR A O 1
ATOM 2435 N N . ALA A 1 304 ? 8.352 -25.543 -17.246 1.00 75.12 304 ALA A N 1
ATOM 2436 C CA . ALA A 1 304 ? 7.186 -25.959 -16.473 1.00 75.12 304 ALA A CA 1
ATOM 2437 C C . ALA A 1 304 ? 7.531 -26.513 -15.077 1.00 75.12 304 ALA A C 1
ATOM 2439 O O . ALA A 1 304 ? 6.759 -26.318 -14.151 1.00 75.12 304 ALA A O 1
ATOM 2440 N N . ASP A 1 305 ? 8.678 -27.181 -14.904 1.00 82.56 305 ASP A N 1
ATOM 2441 C CA . ASP A 1 305 ? 9.092 -27.674 -13.581 1.00 82.56 305 ASP A CA 1
ATOM 2442 C C . ASP A 1 305 ? 9.486 -26.507 -12.667 1.00 82.56 305 ASP A C 1
ATOM 2444 O O . ASP A 1 305 ? 9.183 -26.524 -11.479 1.00 82.56 305 ASP A O 1
ATOM 2448 N N . VAL A 1 306 ? 10.146 -25.492 -13.240 1.00 80.94 306 VAL A N 1
ATOM 2449 C CA . VAL A 1 306 ? 10.505 -24.245 -12.548 1.00 80.94 306 VAL A CA 1
ATOM 2450 C C . VAL A 1 306 ? 9.263 -23.436 -12.189 1.00 80.94 306 VAL A C 1
ATOM 2452 O O . VAL A 1 306 ? 9.169 -22.951 -11.071 1.00 80.94 306 VAL A O 1
ATOM 2455 N N . ASP A 1 307 ? 8.310 -23.344 -13.111 1.00 71.81 307 ASP A N 1
ATOM 2456 C CA . ASP A 1 307 ? 7.053 -22.611 -12.947 1.00 71.81 307 ASP A CA 1
ATOM 2457 C C . ASP A 1 307 ? 6.115 -23.253 -11.905 1.00 71.81 307 ASP A C 1
ATOM 2459 O O . ASP A 1 307 ? 5.459 -22.566 -11.129 1.00 71.81 307 ASP A O 1
ATOM 2463 N N . GLN A 1 308 ? 6.081 -24.589 -11.833 1.00 74.12 308 GLN A N 1
ATOM 2464 C CA . GLN A 1 308 ? 5.224 -25.319 -10.888 1.00 74.12 308 GLN A CA 1
ATOM 2465 C C . GLN A 1 308 ? 5.809 -25.434 -9.476 1.00 74.12 308 GLN A C 1
ATOM 2467 O O . GLN A 1 308 ? 5.058 -25.670 -8.524 1.00 74.12 308 GLN A O 1
ATOM 2472 N N . ALA A 1 309 ? 7.130 -25.323 -9.325 1.00 81.56 309 ALA A N 1
ATOM 2473 C CA . ALA A 1 309 ? 7.771 -25.435 -8.024 1.00 81.56 309 ALA A CA 1
ATOM 2474 C C . ALA A 1 309 ? 7.466 -24.199 -7.176 1.00 81.56 309 ALA A C 1
ATOM 2476 O O . ALA A 1 309 ? 7.810 -23.076 -7.534 1.00 81.56 309 ALA A O 1
ATOM 2477 N N . LYS A 1 310 ? 6.875 -24.407 -5.998 1.00 70.06 310 LYS A N 1
ATOM 2478 C CA . LYS A 1 310 ? 6.640 -23.317 -5.041 1.00 70.06 310 LYS A CA 1
ATOM 2479 C C . LYS A 1 310 ? 7.894 -23.004 -4.234 1.00 70.06 310 LYS A C 1
ATOM 2481 O O . LYS A 1 310 ? 8.056 -21.889 -3.741 1.00 70.06 310 LYS A O 1
ATOM 2486 N N . HIS A 1 311 ? 8.785 -23.989 -4.105 1.00 71.56 311 HIS A N 1
ATOM 2487 C CA . HIS A 1 311 ? 10.036 -23.871 -3.367 1.00 71.56 311 HIS A CA 1
ATOM 2488 C C . HIS A 1 311 ? 11.199 -24.587 -4.080 1.00 71.56 311 HIS A C 1
ATOM 2490 O O . HIS A 1 311 ? 10.992 -25.649 -4.667 1.00 71.56 311 HIS A O 1
ATOM 2496 N N . PRO A 1 312 ? 12.452 -24.094 -3.967 1.00 66.75 312 PRO A N 1
ATOM 2497 C CA . PRO A 1 312 ? 13.601 -24.668 -4.679 1.00 66.75 312 PRO A CA 1
ATOM 2498 C C . PRO A 1 312 ? 13.864 -26.159 -4.421 1.00 66.75 312 PRO A C 1
ATOM 2500 O O . PRO A 1 312 ? 14.296 -26.864 -5.326 1.00 66.75 312 PRO A O 1
ATOM 2503 N N . TYR A 1 313 ? 13.578 -26.669 -3.218 1.00 77.94 313 TYR A N 1
ATOM 2504 C CA . TYR A 1 313 ? 13.781 -28.090 -2.893 1.00 77.94 313 TYR A CA 1
ATOM 2505 C C . TYR A 1 313 ? 12.801 -29.019 -3.634 1.00 77.94 313 TYR A C 1
ATOM 2507 O O . TYR A 1 313 ? 13.054 -30.215 -3.776 1.00 77.94 313 TYR A O 1
ATOM 2515 N N . GLU A 1 314 ? 11.677 -28.488 -4.120 1.00 76.62 314 GLU A N 1
ATOM 2516 C CA . GLU A 1 314 ? 10.704 -29.245 -4.911 1.00 76.62 314 GLU A CA 1
ATOM 2517 C C . GLU A 1 314 ? 11.234 -29.520 -6.321 1.00 76.62 314 GLU A C 1
ATOM 2519 O O . GLU A 1 314 ? 10.882 -30.541 -6.914 1.00 76.62 314 GLU A O 1
ATOM 2524 N N . LEU A 1 315 ? 12.151 -28.679 -6.818 1.00 78.31 315 LEU A N 1
ATOM 2525 C CA . LEU A 1 315 ? 12.798 -28.876 -8.112 1.00 78.31 315 LEU A CA 1
ATOM 2526 C C . LEU A 1 315 ? 13.624 -30.153 -8.145 1.00 78.31 315 LEU A C 1
ATOM 2528 O O . LEU A 1 315 ? 13.658 -30.801 -9.184 1.00 78.31 315 LEU A O 1
ATOM 2532 N N . GLU A 1 316 ? 14.223 -30.578 -7.029 1.00 79.94 316 GLU A N 1
ATOM 2533 C CA . GLU A 1 316 ? 15.027 -31.807 -7.002 1.00 79.94 316 GLU A CA 1
ATOM 2534 C C . GLU A 1 316 ? 14.231 -33.043 -7.437 1.00 79.94 316 GLU A C 1
ATOM 2536 O O . GLU A 1 316 ? 14.777 -33.928 -8.094 1.00 79.94 316 GLU A O 1
ATOM 2541 N N . LYS A 1 317 ? 12.923 -33.070 -7.152 1.00 81.69 317 LYS A N 1
ATOM 2542 C CA . LYS A 1 317 ? 12.012 -34.151 -7.565 1.00 81.69 317 LYS A CA 1
ATOM 2543 C C . LYS A 1 317 ? 11.669 -34.098 -9.054 1.00 81.69 317 LYS A C 1
ATOM 2545 O O . LYS A 1 317 ? 11.346 -35.123 -9.646 1.00 81.69 317 LYS A O 1
ATOM 2550 N N . SER A 1 318 ? 11.742 -32.907 -9.639 1.00 81.25 318 SER A N 1
ATOM 2551 C CA . SER A 1 318 ? 11.427 -32.620 -11.041 1.00 81.25 318 SER A CA 1
ATOM 2552 C C . SER A 1 318 ? 12.684 -32.502 -11.906 1.00 81.25 318 SER A C 1
ATOM 2554 O O . SER A 1 318 ? 12.610 -32.141 -13.082 1.00 81.25 318 SER A O 1
ATOM 2556 N N . ARG A 1 319 ? 13.859 -32.804 -11.339 1.00 82.56 319 ARG A N 1
ATOM 2557 C CA . ARG A 1 319 ? 15.127 -32.822 -12.060 1.00 82.56 319 ARG A CA 1
ATOM 2558 C C . ARG A 1 319 ? 15.053 -33.848 -13.180 1.00 82.56 319 ARG A C 1
ATOM 2560 O O . ARG A 1 319 ? 14.862 -35.038 -12.952 1.00 82.56 319 ARG A O 1
ATOM 2567 N N . THR A 1 320 ? 15.239 -33.387 -14.407 1.00 77.62 320 THR A N 1
ATOM 2568 C CA . THR A 1 320 ? 15.274 -34.262 -15.571 1.00 77.62 320 THR A CA 1
ATOM 2569 C C . THR A 1 320 ? 16.665 -34.858 -15.762 1.00 77.62 320 THR A C 1
ATOM 2571 O O . THR A 1 320 ? 17.697 -34.220 -15.542 1.00 77.62 320 THR A O 1
ATOM 2574 N N . GLU A 1 321 ? 16.688 -36.089 -16.263 1.00 76.62 321 GLU A N 1
ATOM 2575 C CA . GLU A 1 321 ? 17.917 -36.778 -16.672 1.00 76.62 321 GLU A CA 1
ATOM 2576 C C . GLU A 1 321 ? 18.556 -36.159 -17.928 1.00 76.62 321 GLU A C 1
ATOM 2578 O O . GLU A 1 321 ? 19.713 -36.431 -18.254 1.00 76.62 321 GLU A O 1
ATOM 2583 N N . LYS A 1 322 ? 17.823 -35.300 -18.648 1.00 69.12 322 LYS A N 1
ATOM 2584 C CA . LYS A 1 322 ? 18.302 -34.600 -19.845 1.00 69.12 322 LYS A CA 1
ATOM 2585 C C . LYS A 1 322 ? 18.897 -33.246 -19.458 1.00 69.12 322 LYS A C 1
ATOM 2587 O O . LYS A 1 322 ? 18.444 -32.604 -18.518 1.00 69.12 322 LYS A O 1
ATOM 2592 N N . THR A 1 323 ? 19.915 -32.803 -20.187 1.00 72.94 323 THR A N 1
ATOM 2593 C CA . THR A 1 323 ? 20.289 -31.386 -20.189 1.00 72.94 323 THR A CA 1
ATOM 2594 C C . THR A 1 323 ? 19.448 -30.712 -21.262 1.00 72.94 323 THR A C 1
ATOM 2596 O O . THR A 1 323 ? 19.580 -31.018 -22.444 1.00 72.94 323 THR A O 1
ATOM 2599 N N . LEU A 1 324 ? 18.539 -29.845 -20.840 1.00 74.31 324 LEU A N 1
ATOM 2600 C CA . LEU A 1 324 ? 17.706 -29.026 -21.703 1.00 74.31 324 LEU A CA 1
ATOM 2601 C C . LEU A 1 324 ? 18.530 -27.822 -22.119 1.00 74.31 324 LEU A C 1
ATOM 2603 O O . LEU A 1 324 ? 18.871 -27.000 -21.270 1.00 74.31 324 LEU A O 1
ATOM 2607 N N . VAL A 1 325 ? 18.864 -27.749 -23.403 1.00 71.38 325 VAL A N 1
ATOM 2608 C CA . VAL A 1 325 ? 19.572 -26.604 -23.962 1.00 71.38 325 VAL A CA 1
ATOM 2609 C C . VAL A 1 325 ? 18.581 -25.714 -24.690 1.00 71.38 325 VAL A C 1
ATOM 2611 O O . VAL A 1 325 ? 17.919 -26.152 -25.627 1.00 71.38 325 VAL A O 1
ATOM 2614 N N . ARG A 1 326 ? 18.449 -24.486 -24.199 1.00 75.75 326 ARG A N 1
ATOM 2615 C CA . ARG A 1 326 ? 17.677 -23.407 -24.810 1.00 75.75 326 ARG A CA 1
ATOM 2616 C C . ARG A 1 326 ? 18.656 -22.519 -25.547 1.00 75.75 326 ARG A C 1
ATOM 2618 O O . ARG A 1 326 ? 19.673 -22.167 -24.960 1.00 75.75 326 ARG A O 1
ATOM 2625 N N . LEU A 1 327 ? 18.381 -22.243 -26.813 1.00 73.12 327 LEU A N 1
ATOM 2626 C CA . LEU A 1 327 ? 19.178 -21.344 -27.636 1.00 73.12 327 LEU A CA 1
ATOM 2627 C C . LEU A 1 327 ? 18.355 -20.071 -27.798 1.00 73.12 327 LEU A C 1
ATOM 2629 O O . LEU A 1 327 ? 17.253 -20.126 -28.342 1.00 73.12 327 LEU A O 1
ATOM 2633 N N . ASP A 1 328 ? 18.882 -18.962 -27.308 1.00 73.00 328 ASP A N 1
ATOM 2634 C CA . ASP A 1 328 ? 18.225 -17.665 -27.331 1.00 73.00 328 ASP A CA 1
ATOM 2635 C C . ASP A 1 328 ? 18.982 -16.789 -28.329 1.00 73.00 328 ASP A C 1
ATOM 2637 O O . ASP A 1 328 ? 20.094 -16.348 -28.059 1.00 73.00 328 ASP A O 1
ATOM 2641 N N . TRP A 1 329 ? 18.417 -16.579 -29.518 1.00 66.31 329 TRP A N 1
ATOM 2642 C CA . TRP A 1 329 ? 19.030 -15.711 -30.531 1.00 66.31 329 TRP A CA 1
ATOM 2643 C C . TRP A 1 329 ? 18.686 -14.247 -30.270 1.00 66.31 329 TRP A C 1
ATOM 2645 O O . TRP A 1 329 ? 19.552 -13.382 -30.309 1.00 66.31 329 TRP A O 1
ATOM 2655 N N . ALA A 1 330 ? 17.404 -13.960 -30.054 1.00 67.81 330 ALA A N 1
ATOM 2656 C CA . ALA A 1 330 ? 16.890 -12.608 -29.909 1.00 67.81 330 ALA A CA 1
ATOM 2657 C C . ALA A 1 330 ? 15.817 -12.569 -28.824 1.00 67.81 330 ALA A C 1
ATOM 2659 O O . ALA A 1 330 ? 15.077 -13.532 -28.620 1.00 67.81 330 ALA A O 1
ATOM 2660 N N . HIS A 1 331 ? 15.714 -11.422 -28.159 1.00 66.00 331 HIS A N 1
ATOM 2661 C CA . HIS A 1 331 ? 14.713 -11.167 -27.134 1.00 66.00 331 HIS A CA 1
ATOM 2662 C C . HIS A 1 331 ? 13.781 -10.051 -27.596 1.00 66.00 331 HIS A C 1
ATOM 2664 O O . HIS A 1 331 ? 14.234 -8.987 -28.015 1.00 66.00 331 HIS A O 1
ATOM 2670 N N . GLN A 1 332 ? 12.472 -10.271 -27.487 1.00 67.19 332 GLN A N 1
ATOM 2671 C CA . GLN A 1 332 ? 11.502 -9.193 -27.652 1.00 67.19 332 GLN A CA 1
ATOM 2672 C C . GLN A 1 332 ? 11.571 -8.265 -26.436 1.00 67.19 332 GLN A C 1
ATOM 2674 O O . GLN A 1 332 ? 11.565 -8.723 -25.291 1.00 67.19 332 GLN A O 1
ATOM 2679 N N . GLY A 1 333 ? 11.616 -6.954 -26.677 1.00 58.94 333 GLY A N 1
ATOM 2680 C CA . GLY A 1 333 ? 11.530 -5.966 -25.604 1.00 58.94 333 GLY A CA 1
ATOM 2681 C C . GLY A 1 333 ? 10.219 -6.086 -24.815 1.00 58.94 333 GLY A C 1
ATOM 2682 O O . GLY A 1 333 ? 9.174 -6.431 -25.365 1.00 58.94 333 GLY A O 1
ATOM 2683 N N . LEU A 1 334 ? 10.271 -5.785 -23.514 1.00 52.75 334 LEU A N 1
ATOM 2684 C CA . LEU A 1 334 ? 9.098 -5.784 -22.631 1.00 52.75 334 LEU A CA 1
ATOM 2685 C C . LEU A 1 334 ? 8.064 -4.733 -23.090 1.00 52.75 334 LEU A C 1
ATOM 2687 O O . LEU A 1 334 ? 8.377 -3.542 -23.085 1.00 52.75 334 LEU A O 1
ATOM 2691 N N . GLY A 1 335 ? 6.843 -5.168 -23.435 1.00 54.94 335 GLY A N 1
ATOM 2692 C CA . GLY A 1 335 ? 5.738 -4.293 -23.860 1.00 54.94 335 GLY A CA 1
ATOM 2693 C C . GLY A 1 335 ? 4.597 -5.023 -24.586 1.00 54.94 335 GLY A C 1
ATOM 2694 O O . GLY A 1 335 ? 4.464 -4.929 -25.798 1.00 54.94 335 GLY A O 1
ATOM 2695 N N . THR A 1 336 ? 3.728 -5.738 -23.872 1.00 54.25 336 THR A N 1
ATOM 2696 C CA . THR A 1 336 ? 2.661 -6.563 -24.492 1.00 54.25 336 THR A CA 1
ATOM 2697 C C . THR A 1 336 ? 1.379 -5.804 -24.849 1.00 54.25 336 THR A C 1
ATOM 2699 O O . THR A 1 336 ? 0.358 -6.403 -25.166 1.00 54.25 336 THR A O 1
ATOM 2702 N N . GLY A 1 337 ? 1.361 -4.474 -24.721 1.00 53.38 337 GLY A N 1
ATOM 2703 C CA . GLY A 1 337 ? 0.138 -3.689 -24.936 1.00 53.38 337 GLY A CA 1
ATOM 2704 C C . GLY A 1 337 ? -0.933 -3.845 -23.842 1.00 53.38 337 GLY A C 1
ATOM 2705 O O . GLY A 1 337 ? -2.006 -3.265 -23.959 1.00 53.38 337 GLY A O 1
ATOM 2706 N N . SER A 1 338 ? -0.647 -4.603 -22.777 1.00 45.31 338 SER A N 1
ATOM 2707 C CA . SER A 1 338 ? -1.554 -4.851 -21.642 1.00 45.31 338 SER A CA 1
ATOM 2708 C C . SER A 1 338 ? -1.862 -3.575 -20.848 1.00 45.31 338 SER A C 1
ATOM 2710 O O . SER A 1 338 ? -3.015 -3.274 -20.549 1.00 45.31 338 SER A O 1
ATOM 2712 N N . CYS A 1 339 ? -0.806 -2.813 -20.531 1.00 41.59 339 CYS A N 1
ATOM 2713 C CA . CYS A 1 339 ? -0.814 -1.746 -19.515 1.00 41.59 339 CYS A CA 1
ATOM 2714 C C . CYS A 1 339 ? 0.014 -0.517 -19.950 1.00 41.59 339 CYS A C 1
ATOM 2716 O O . CYS A 1 339 ? 0.382 0.337 -19.146 1.00 41.59 339 CYS A O 1
ATOM 2718 N N . GLY A 1 340 ? 0.364 -0.455 -21.236 1.00 57.75 340 GLY A N 1
ATOM 2719 C CA . GLY A 1 340 ? 1.226 0.545 -21.864 1.00 57.75 340 GLY A CA 1
ATOM 2720 C C . GLY A 1 340 ? 1.210 0.366 -23.386 1.00 57.75 340 GLY A C 1
ATOM 2721 O O . GLY A 1 340 ? 0.534 -0.541 -23.874 1.00 57.75 340 GLY A O 1
ATOM 2722 N N . PRO A 1 341 ? 1.912 1.210 -24.160 1.00 51.81 341 PRO A N 1
ATOM 2723 C CA . PRO A 1 341 ? 1.987 1.038 -25.606 1.00 51.81 341 PRO A CA 1
ATOM 2724 C C . PRO A 1 341 ? 2.560 -0.345 -25.946 1.00 51.81 341 PRO A C 1
ATOM 2726 O O . PRO A 1 341 ? 3.453 -0.844 -25.258 1.00 51.81 341 PRO A O 1
ATOM 2729 N N . ALA A 1 342 ? 2.027 -0.971 -26.996 1.00 60.38 342 ALA A N 1
ATOM 2730 C CA . ALA A 1 342 ? 2.608 -2.194 -27.538 1.00 60.38 342 ALA A CA 1
ATOM 2731 C C . ALA A 1 342 ? 4.072 -1.949 -27.935 1.00 60.38 342 ALA A C 1
ATOM 2733 O O . ALA A 1 342 ? 4.440 -0.818 -28.270 1.00 60.38 342 ALA A O 1
ATOM 2734 N N . THR A 1 343 ? 4.894 -3.001 -27.931 1.00 67.94 343 THR A N 1
ATOM 2735 C CA . THR A 1 343 ? 6.237 -2.950 -28.518 1.00 67.94 343 THR A CA 1
ATOM 2736 C C . THR A 1 343 ? 6.143 -2.324 -29.912 1.00 67.94 343 THR A C 1
ATOM 2738 O O . THR A 1 343 ? 5.333 -2.768 -30.730 1.00 67.94 343 THR A O 1
ATOM 2741 N N . LEU A 1 344 ? 6.912 -1.254 -30.157 1.00 67.62 344 LEU A N 1
ATOM 2742 C CA . LEU A 1 344 ? 6.933 -0.577 -31.458 1.00 67.62 344 LEU A CA 1
ATOM 2743 C C . LEU A 1 344 ? 7.329 -1.572 -32.548 1.00 67.62 344 LEU A C 1
ATOM 2745 O O . LEU A 1 344 ? 8.072 -2.516 -32.280 1.00 67.62 344 LEU A O 1
ATOM 2749 N N . GLU A 1 345 ? 6.822 -1.374 -33.762 1.00 74.12 345 GLU A N 1
ATOM 2750 C CA . GLU A 1 345 ? 6.961 -2.346 -34.850 1.00 74.12 345 GLU A CA 1
ATOM 2751 C C . GLU A 1 345 ? 8.432 -2.674 -35.144 1.00 74.12 345 GLU A C 1
ATOM 2753 O O . GLU A 1 345 ? 8.775 -3.837 -35.326 1.00 74.12 345 GLU A O 1
ATOM 2758 N N . GLU A 1 346 ? 9.319 -1.678 -35.075 1.00 70.56 346 GLU A N 1
ATOM 2759 C CA . GLU A 1 346 ? 10.766 -1.842 -35.249 1.00 70.56 346 GLU A CA 1
ATOM 2760 C C . GLU A 1 346 ? 11.465 -2.660 -34.145 1.00 70.56 346 GLU A C 1
ATOM 2762 O O . GLU A 1 346 ? 12.601 -3.091 -34.333 1.00 70.56 346 GLU A O 1
ATOM 2767 N N . TYR A 1 347 ? 10.807 -2.882 -33.002 1.00 67.88 347 TYR A N 1
ATOM 2768 C CA . TYR A 1 347 ? 11.331 -3.640 -31.857 1.00 67.88 347 TYR A CA 1
ATOM 2769 C C . TYR A 1 347 ? 10.579 -4.952 -31.605 1.00 67.88 347 TYR A C 1
ATOM 2771 O O . TYR A 1 347 ? 10.904 -5.680 -30.660 1.00 67.88 347 TYR A O 1
ATOM 2779 N N . LYS A 1 348 ? 9.557 -5.262 -32.411 1.00 72.44 348 LYS A N 1
ATOM 2780 C CA . LYS A 1 348 ? 8.855 -6.543 -32.332 1.00 72.44 348 LYS A CA 1
ATOM 2781 C C . LYS A 1 348 ? 9.749 -7.643 -32.880 1.00 72.44 348 LYS A C 1
ATOM 2783 O O . LYS A 1 348 ? 10.274 -7.542 -33.987 1.00 72.44 348 LYS A O 1
ATOM 2788 N N . LEU A 1 349 ? 9.869 -8.728 -32.122 1.00 73.56 349 LEU A N 1
ATOM 2789 C CA . LEU A 1 349 ? 10.539 -9.919 -32.608 1.00 73.56 349 LEU A CA 1
ATOM 2790 C C . LEU A 1 349 ? 9.517 -10.781 -33.348 1.00 73.56 349 LEU A C 1
ATOM 2792 O O . LEU A 1 349 ? 8.709 -11.479 -32.738 1.00 73.56 349 LEU A O 1
ATOM 2796 N N . ALA A 1 350 ? 9.528 -10.711 -34.675 1.00 71.12 350 ALA A N 1
ATOM 2797 C CA . ALA A 1 350 ? 8.707 -11.593 -35.489 1.00 71.12 350 ALA A CA 1
ATOM 2798 C C . ALA A 1 350 ? 9.280 -13.017 -35.474 1.00 71.12 350 ALA A C 1
ATOM 2800 O O . ALA A 1 350 ? 10.491 -13.215 -35.577 1.00 71.12 350 ALA A O 1
ATOM 2801 N N . VAL A 1 351 ? 8.401 -14.018 -35.389 1.00 67.81 351 VAL A N 1
ATOM 2802 C CA . VAL A 1 351 ? 8.799 -15.407 -35.631 1.00 67.81 351 VAL A CA 1
ATOM 2803 C C . VAL A 1 351 ? 9.099 -15.551 -37.118 1.00 67.81 351 VAL A C 1
ATOM 2805 O O . VAL A 1 351 ? 8.240 -15.283 -37.957 1.00 67.81 351 VAL A O 1
ATOM 2808 N N . GLY A 1 352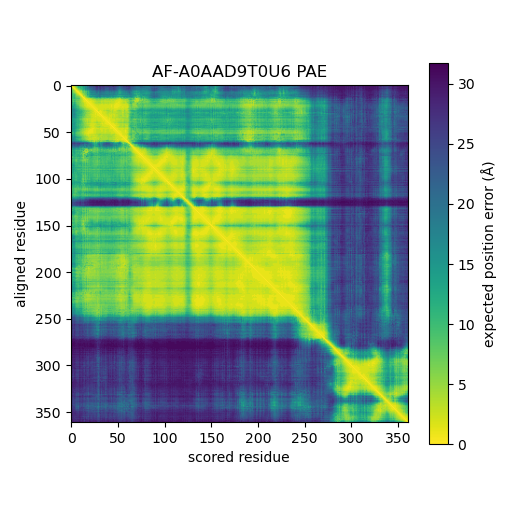 ? 10.313 -15.982 -37.429 1.00 69.12 352 GLY A N 1
ATOM 2809 C CA . GLY A 1 352 ? 10.748 -16.292 -38.781 1.00 69.12 352 GLY A CA 1
ATOM 2810 C C . GLY A 1 352 ? 11.561 -17.576 -38.797 1.00 69.12 352 GLY A C 1
ATOM 2811 O O . GLY A 1 352 ? 12.025 -18.044 -37.753 1.00 69.12 352 GLY A O 1
ATOM 2812 N N . ASP A 1 353 ? 11.727 -18.135 -39.989 1.00 69.38 353 ASP A N 1
ATOM 2813 C CA . ASP A 1 353 ? 12.665 -19.229 -40.191 1.00 69.38 353 ASP A CA 1
ATOM 2814 C C . ASP A 1 353 ? 14.083 -18.718 -39.920 1.00 69.38 353 ASP A C 1
ATOM 2816 O O . ASP A 1 353 ? 14.482 -17.657 -40.407 1.00 69.38 353 ASP A O 1
ATOM 2820 N N . PHE A 1 354 ? 14.849 -19.475 -39.143 1.00 66.25 354 PHE A N 1
ATOM 2821 C CA . PHE A 1 354 ? 16.271 -19.233 -38.959 1.00 66.25 354 PHE A CA 1
ATOM 2822 C C . PHE A 1 354 ? 17.019 -20.556 -39.047 1.00 66.25 354 PHE A C 1
ATOM 2824 O O . PHE A 1 354 ? 16.563 -21.592 -38.558 1.00 66.25 354 PHE A O 1
ATOM 2831 N N . GLU A 1 355 ? 18.179 -20.516 -39.687 1.00 60.94 355 GLU A N 1
ATOM 2832 C CA . GLU A 1 355 ? 19.092 -21.646 -39.723 1.00 60.94 355 GLU A CA 1
ATOM 2833 C C . GLU A 1 355 ? 20.076 -21.518 -38.567 1.00 60.94 355 GLU A C 1
ATOM 2835 O O . GLU A 1 355 ? 20.595 -20.441 -38.272 1.00 60.94 355 GLU A O 1
ATOM 2840 N N . TYR A 1 356 ? 20.327 -22.633 -37.896 1.00 64.25 356 TYR A N 1
ATOM 2841 C CA . TYR A 1 356 ? 21.318 -22.713 -36.842 1.00 64.25 356 TYR A CA 1
ATOM 2842 C C . TYR A 1 356 ? 22.088 -24.020 -36.992 1.00 64.25 356 TYR A C 1
ATOM 2844 O O . TYR A 1 356 ? 21.527 -25.060 -37.337 1.00 64.25 356 TYR A O 1
ATOM 2852 N N . GLU A 1 357 ? 23.384 -23.969 -36.710 1.00 61.06 357 GLU A N 1
ATOM 2853 C CA . GLU A 1 357 ? 24.227 -25.153 -36.641 1.00 61.06 357 GLU A CA 1
ATOM 2854 C C . GLU A 1 357 ? 24.601 -25.396 -35.179 1.00 61.06 357 GLU A C 1
ATOM 2856 O O . GLU A 1 357 ? 25.070 -24.496 -34.483 1.00 61.06 357 GLU A O 1
ATOM 2861 N N . VAL A 1 358 ? 24.375 -26.618 -34.697 1.00 57.34 358 VAL A N 1
ATOM 2862 C CA . VAL A 1 358 ? 24.854 -27.049 -33.380 1.00 57.34 358 VAL A CA 1
ATOM 2863 C C . VAL A 1 358 ? 25.910 -28.112 -33.598 1.00 57.34 358 VAL A C 1
ATOM 2865 O O . VAL A 1 358 ? 25.597 -29.252 -33.943 1.00 57.34 358 VAL A O 1
ATOM 2868 N N . LEU A 1 359 ? 27.165 -27.747 -33.359 1.00 51.56 359 LEU A N 1
ATOM 2869 C CA . LEU A 1 359 ? 28.255 -28.708 -33.318 1.00 51.56 359 LEU A CA 1
ATOM 2870 C C . LEU A 1 359 ? 28.338 -29.327 -31.916 1.00 51.56 359 LEU A C 1
ATOM 2872 O O . LEU A 1 359 ? 28.657 -28.642 -30.946 1.00 51.56 359 LEU A O 1
ATOM 2876 N N . LEU A 1 360 ? 28.048 -30.625 -31.819 1.00 49.56 360 LEU A N 1
ATOM 2877 C CA . LEU A 1 360 ? 28.174 -31.414 -30.592 1.00 49.56 360 LEU A CA 1
ATOM 2878 C C . LEU A 1 360 ? 29.459 -32.257 -30.661 1.00 49.56 360 LEU A C 1
ATOM 2880 O O . LEU A 1 360 ? 29.476 -33.280 -31.346 1.00 49.56 360 LEU A O 1
ATOM 2884 N N . GLU A 1 361 ? 30.525 -31.836 -29.970 1.00 46.12 361 GLU A N 1
ATOM 2885 C CA . GLU A 1 361 ? 31.805 -32.577 -29.883 1.00 46.12 361 GLU A CA 1
ATOM 2886 C C . GLU A 1 361 ? 31.795 -33.660 -28.787 1.00 46.12 361 GLU A C 1
ATOM 2888 O O . GLU A 1 361 ? 31.550 -33.317 -27.609 1.00 46.12 361 GLU A O 1
#

Organism: NCBI:txid946125

Mean predicted aligned error: 15.02 Å

Sequence (361 aa):
MDALARDPEKPKKLSLSLSGTWKFNVAKSPFDAPEHFHHPQYDAADWGEIRVPGMWQMQGYGKGPQDVNLLAFPRVHIQDFQIQTIIDAQYQDAVLSVRLELSASSLIDLKLLDAGDTVANVSRPSPPKTNPKQWTAETPYLYQLLLSTPDCAVQQRVGFRSAELKNGIFLVNGKPVKLRSVNRHEHHPEHGRSVPYEFLKEDLLTMKSHNINAIRTSHQPNDIRLYDLADELGLWVMDEYDLECHGLGEIDQNSVAVDKRHLIDQEKIDLRSRNPARKSEKALKARFGDLQEASFQASRYRTADVDQAKHPYELEKSRTEKTLVRLDWAHQGLGTGSCGPATLEEYKLAVGDFEYEVLLE

Secondary structure (DSSP, 8-state):
-GGGG--TTSPPTTEEE--EEEEE---SSGGGSPTTTTSTT---TT-EEEEESS-GGGGTSSS-----EEE---SS-EEEEEEEEEE-TTSS-EEEEEEEEESS----EEEEEETTEEEEETTSS----B-PPBB-SSSB--EEEEEE-SS-EEEEEE-B--EEEETTEEEETTEE----EEE----BTTTBT---HHHHHHHHHHHHHTT--EEE-TTS---HHHHHHHHHHT-EEE---S---HHHHHHHHHTS-GGGTTS-HHHHHHTT----------------TT-TT-EEEEESS-HHHHHH-SSHHHHGGG--SS-EEEEE---PPS-BSSSSPBPPGGG--------------

Radius of gyration: 27.73 Å; Cα contacts (8 Å, |Δi|>4): 508; chains: 1; bounding box: 64×59×73 Å

pLDDT: mean 78.44, std 17.15, range [32.03, 98.25]

Nearest PDB structures (foldseek):
  6s6z-assembly1_A  TM=8.836E-01  e=1.015E-19  Thermotoga maritima MSB8
  6zjp-assembly1_A  TM=8.974E-01  e=1.411E-13  Arthrobacter sp. 32cB
  6zjv-assembly1_A  TM=8.685E-01  e=1.495E-13  Arthrobacter sp. 32cB
  6se8-assembly1_A  TM=8.707E-01  e=3.367E-13  Arthrobacter sp. 32cB
  6ncz-assembly1_C  TM=7.232E-01  e=3.626E-12  Fusicatenibacter saccharivorans

InterPro domains:
  IPR004199 Beta galactosidase small chain/ domain 5 [PF02929] (286-360)
  IPR004199 Beta galactosidase small chain/ domain 5 [SM01038] (189-361)
  IPR006101 Glycoside hydrolase, family 2 [PR00132] (172-186)
  IPR006101 Glycoside hydrolase, family 2 [PR00132] (203-221)
  IPR006102 Glycoside hydrolase family 2, immunoglobulin-like beta-sandwich [PF00703] (76-161)
  IPR006103 Glycoside hydrolase family 2, catalytic domain [PF02836] (164-251)
  IPR008979 Galactose-binding-like domain superfamily [SSF49785] (15-64)
  IPR011013 Galactose mutarotase-like domain superfamily [SSF74650] (291-360)
  IPR013783 Immunoglobulin-like fold [G3DSA:2.60.40.10] (128-161)
  IPR014718 Glycoside hydrolase-type carbohydrate-binding [G3DSA:2.70.98.10] (272-361)
  IPR017853 Glycoside hydrolase superfamily [SSF51445] (158-249)
  IPR036156 Beta-Galactosidase/glucuronidase domain superfamily [SSF49303] (76-161)
  IPR050347 Bacterial Beta-galactosidase [PTHR46323] (66-253)

Foldseek 3Di:
DVQPPPDPPDDDPFKDFPFDKDFDDDDPDPVRPDPPCPDPPDDSVVGDIDTPQFAVVLVPYDDDGDGDIDGDDDQKDWPDKDWDWAADPQLFWIDIDMDTDINDDFDKWKFKADVRHTPDIPVDPDDPTGRDDADALVRLGWIWIWIDTPVDIHIDIDGRWDWDADPNFTDISNHGDDAQEDEDECQDPSGGNPDDLVRLLVVVVVCVVVVGAEYEHPADAHPPSNVVSCSVNGHHYNHHHPDDDVVVVVVLLQVDDPVCSPDDPVVSVVVVDDDDDDDDDDDFDWDWPPQPPKDKDWAQADPVLVVPDPDPVSSVVRGHPDGDMDIDRDDQDPACVPPDHHRPPVRGDDDDDDDTDGDGD